Protein AF-A0A101GY56-F1 (afdb_monomer)

Structure (mmCIF, N/CA/C/O backbone):
data_AF-A0A101GY56-F1
#
_entry.id   AF-A0A101GY56-F1
#
loop_
_atom_site.group_PDB
_atom_site.id
_atom_site.type_symbol
_atom_site.label_atom_id
_atom_site.label_alt_id
_atom_site.label_comp_id
_atom_site.label_asym_id
_atom_site.label_entity_id
_atom_site.label_seq_id
_atom_site.pdbx_PDB_ins_code
_atom_site.Cartn_x
_atom_site.Cartn_y
_atom_site.Cartn_z
_atom_site.occupancy
_atom_site.B_iso_or_equiv
_atom_site.auth_seq_id
_atom_site.auth_comp_id
_atom_site.auth_asym_id
_atom_site.auth_atom_id
_atom_site.pdbx_PDB_model_num
ATOM 1 N N . LEU A 1 1 ? -3.191 14.992 -7.824 1.00 74.38 1 LEU A N 1
ATOM 2 C CA . LEU A 1 1 ? -2.050 15.162 -6.883 1.00 74.38 1 LEU A CA 1
ATOM 3 C C . LEU A 1 1 ? -0.714 15.118 -7.613 1.00 74.38 1 LEU A C 1
ATOM 5 O O . LEU A 1 1 ? 0.064 16.047 -7.455 1.00 74.38 1 LEU A O 1
ATOM 9 N N . VAL A 1 2 ? -0.447 14.088 -8.419 1.00 77.44 2 VAL A N 1
ATOM 10 C CA . VAL A 1 2 ? 0.808 14.000 -9.186 1.00 77.44 2 VAL A CA 1
ATOM 11 C C . VAL A 1 2 ? 0.913 15.112 -10.233 1.00 77.44 2 VAL A C 1
ATOM 13 O O . VAL A 1 2 ? 1.809 15.945 -10.133 1.00 77.44 2 VAL A O 1
ATOM 16 N N . GLU A 1 3 ? -0.065 15.198 -11.137 1.00 79.69 3 GLU A N 1
ATOM 17 C CA . GLU A 1 3 ? -0.087 16.182 -12.231 1.00 79.69 3 GLU A CA 1
ATOM 18 C C . GLU A 1 3 ? -0.058 17.639 -11.760 1.00 79.69 3 GLU A C 1
ATOM 20 O O . GLU A 1 3 ? 0.599 18.474 -12.364 1.00 79.69 3 GLU A O 1
ATOM 25 N N . ASN A 1 4 ? -0.746 17.946 -10.661 1.00 83.38 4 ASN A N 1
ATOM 26 C CA . ASN A 1 4 ? -0.953 19.329 -10.223 1.00 83.38 4 ASN A CA 1
ATOM 27 C C . ASN A 1 4 ? -0.007 19.774 -9.098 1.00 83.38 4 ASN A C 1
ATOM 29 O O . ASN A 1 4 ? -0.028 20.942 -8.727 1.00 83.38 4 ASN A O 1
ATOM 33 N N . PHE A 1 5 ? 0.782 18.866 -8.509 1.00 85.88 5 PHE A N 1
ATOM 34 C CA . PHE A 1 5 ? 1.635 19.194 -7.360 1.00 85.88 5 PHE A CA 1
ATOM 35 C C . PHE A 1 5 ? 2.962 18.431 -7.367 1.00 85.88 5 PHE A C 1
ATOM 37 O O . PHE A 1 5 ? 4.015 19.048 -7.507 1.00 85.88 5 PHE A O 1
ATOM 44 N N . PHE A 1 6 ? 2.946 17.096 -7.256 1.00 82.69 6 PHE A N 1
ATOM 45 C CA . PHE A 1 6 ? 4.192 16.344 -7.054 1.00 82.69 6 PHE A CA 1
ATOM 46 C C . PHE A 1 6 ? 5.153 16.400 -8.253 1.00 82.69 6 PHE A C 1
ATOM 48 O O . PHE A 1 6 ? 6.358 16.351 -8.028 1.00 82.69 6 PHE A O 1
ATOM 55 N N . LYS A 1 7 ? 4.670 16.582 -9.496 1.00 80.44 7 LYS A N 1
ATOM 56 C CA . LYS A 1 7 ? 5.533 16.751 -10.690 1.00 80.44 7 LYS A CA 1
ATOM 57 C C . LYS A 1 7 ? 6.389 18.029 -10.689 1.00 80.44 7 LYS A C 1
ATOM 59 O O . LYS A 1 7 ? 7.230 18.227 -11.566 1.00 80.44 7 LYS A O 1
ATOM 64 N N . TYR A 1 8 ? 6.124 18.949 -9.762 1.00 82.75 8 TYR A N 1
ATOM 65 C CA . TYR A 1 8 ? 6.878 20.194 -9.590 1.00 82.75 8 TYR A CA 1
ATOM 66 C C . TYR A 1 8 ? 7.907 20.106 -8.454 1.00 82.75 8 TYR A C 1
ATOM 68 O O . TYR A 1 8 ? 8.657 21.056 -8.247 1.00 82.75 8 TYR A O 1
ATOM 76 N N . ILE A 1 9 ? 7.958 18.991 -7.715 1.00 80.69 9 ILE A N 1
ATOM 77 C CA . ILE A 1 9 ? 8.965 18.775 -6.673 1.00 80.69 9 ILE A CA 1
ATOM 78 C C . ILE A 1 9 ? 10.240 18.236 -7.338 1.00 80.69 9 ILE A C 1
ATOM 80 O O . ILE A 1 9 ? 10.169 17.200 -8.000 1.00 80.69 9 ILE A O 1
ATOM 84 N N . PRO A 1 10 ? 11.405 18.883 -7.155 1.00 69.12 10 PRO A N 1
ATOM 85 C CA . PRO A 1 10 ? 12.638 18.532 -7.857 1.00 69.12 10 PRO A CA 1
ATOM 86 C C . PRO A 1 10 ? 13.362 17.346 -7.191 1.00 69.12 10 PRO A C 1
ATOM 88 O O . PRO A 1 10 ? 14.523 17.449 -6.808 1.00 69.12 10 PRO A O 1
ATOM 91 N N . LEU A 1 11 ? 12.667 16.220 -6.999 1.00 70.94 11 LEU A N 1
ATOM 92 C CA . LEU A 1 11 ? 13.260 14.969 -6.521 1.00 70.94 11 LEU A CA 1
ATOM 93 C C . LEU A 1 11 ? 13.402 13.991 -7.688 1.00 70.94 11 LEU A C 1
ATOM 95 O O . LEU A 1 11 ? 12.415 13.505 -8.241 1.00 70.94 11 LEU A O 1
ATOM 99 N N . LYS A 1 12 ? 14.656 13.718 -8.041 1.00 67.94 12 LYS A N 1
ATOM 100 C CA . LYS A 1 12 ? 15.068 12.870 -9.157 1.00 67.94 12 LYS A CA 1
ATOM 101 C C . LYS A 1 12 ? 15.265 11.435 -8.657 1.00 67.94 12 LYS A C 1
ATOM 103 O O . LYS A 1 12 ? 16.263 11.144 -8.005 1.00 67.94 12 LYS A O 1
ATOM 108 N N . TRP A 1 13 ? 14.297 10.550 -8.914 1.00 67.62 13 TRP A N 1
ATOM 109 C CA . TRP A 1 13 ? 14.350 9.146 -8.465 1.00 67.62 13 TRP A CA 1
ATOM 110 C C . TRP A 1 13 ? 14.941 8.201 -9.519 1.00 67.62 13 TRP A C 1
ATOM 112 O O . TRP A 1 13 ? 15.489 7.165 -9.157 1.00 67.62 13 TRP A O 1
ATOM 122 N N . TYR A 1 14 ? 14.818 8.551 -10.803 1.00 58.62 14 TYR A N 1
ATOM 123 C CA . TYR A 1 14 ? 15.089 7.667 -11.949 1.00 58.62 14 TYR A CA 1
ATOM 124 C C . TYR A 1 14 ? 16.212 8.161 -12.882 1.00 58.62 14 TYR A C 1
ATOM 126 O O . TYR A 1 14 ? 16.470 7.560 -13.920 1.00 58.62 14 TYR A O 1
ATOM 134 N N . ASP A 1 15 ? 16.872 9.266 -12.531 1.00 56.31 15 ASP A N 1
ATOM 135 C CA . ASP A 1 15 ? 17.465 10.143 -13.550 1.00 56.31 15 ASP A CA 1
ATOM 136 C C . ASP A 1 15 ? 18.880 9.753 -13.989 1.00 56.31 15 ASP A C 1
ATOM 138 O O . ASP A 1 15 ? 19.218 9.929 -15.147 1.00 56.31 15 ASP A O 1
ATOM 142 N N . VAL A 1 16 ? 19.700 9.147 -13.122 1.00 55.94 16 VAL A N 1
ATOM 143 C CA . VAL A 1 16 ? 21.126 8.921 -13.448 1.00 55.94 16 VAL A CA 1
ATOM 144 C C . VAL A 1 16 ? 21.321 7.923 -14.598 1.00 55.94 16 VAL A C 1
ATOM 146 O O . VAL A 1 16 ? 22.232 8.077 -15.403 1.00 55.94 16 VAL A O 1
ATOM 149 N N . TYR A 1 17 ? 20.481 6.891 -14.699 1.00 57.03 17 TYR A N 1
ATOM 150 C CA . TYR A 1 17 ? 20.599 5.899 -15.774 1.00 57.03 17 TYR A CA 1
ATOM 151 C C . TYR A 1 17 ? 19.921 6.360 -17.065 1.00 57.03 17 TYR A C 1
ATOM 153 O O . TYR A 1 17 ? 20.458 6.126 -18.145 1.00 57.03 17 TYR A O 1
ATOM 161 N N . ASN A 1 18 ? 18.782 7.048 -16.957 1.00 66.19 18 ASN A N 1
ATOM 162 C CA . ASN A 1 18 ? 18.049 7.540 -18.119 1.00 66.19 18 ASN A CA 1
ATOM 163 C C . ASN A 1 18 ? 18.758 8.704 -18.799 1.00 66.19 18 ASN A C 1
ATOM 165 O O . ASN A 1 18 ? 18.759 8.747 -20.022 1.00 66.19 18 ASN A O 1
ATOM 169 N N . SER A 1 19 ? 19.399 9.605 -18.055 1.00 67.00 19 SER A N 1
ATOM 170 C CA . SER A 1 19 ? 20.121 10.721 -18.663 1.00 67.00 19 SER A CA 1
ATOM 171 C C . SER A 1 19 ? 21.410 10.292 -19.334 1.00 67.00 19 SER A C 1
ATOM 173 O O . SER A 1 19 ? 21.695 10.744 -20.440 1.00 67.00 19 SER A O 1
ATOM 175 N N . ASN A 1 20 ? 22.128 9.339 -18.736 1.00 73.62 20 ASN A N 1
ATOM 176 C CA . ASN A 1 20 ? 23.263 8.697 -19.384 1.00 73.62 20 ASN A CA 1
ATOM 177 C C . ASN A 1 20 ? 22.819 7.980 -20.664 1.00 73.62 20 ASN A C 1
ATOM 179 O O . ASN A 1 20 ? 23.380 8.236 -21.722 1.00 73.62 20 ASN A O 1
ATOM 183 N N . LEU A 1 21 ? 21.777 7.146 -20.602 1.00 76.19 21 LEU A N 1
ATOM 184 C CA . LEU A 1 21 ? 21.258 6.448 -21.780 1.00 76.19 21 LEU A CA 1
ATOM 185 C C . LEU A 1 21 ? 20.736 7.423 -22.846 1.00 76.19 21 LEU A C 1
ATOM 187 O O . LEU A 1 21 ? 21.030 7.256 -24.023 1.00 76.19 21 LEU A O 1
ATOM 191 N N . SER A 1 22 ? 20.006 8.465 -22.447 1.00 76.12 22 SER A N 1
ATOM 192 C CA . SER A 1 22 ? 19.546 9.525 -23.347 1.00 76.12 22 SER A CA 1
ATOM 193 C C . SER A 1 22 ? 20.723 10.223 -24.010 1.00 76.12 22 SER A C 1
ATOM 195 O O . SER A 1 22 ? 20.681 10.448 -25.214 1.00 76.12 22 SER A O 1
ATOM 197 N N . GLY A 1 23 ? 21.770 10.555 -23.252 1.00 80.75 23 GLY A N 1
ATOM 198 C CA . GLY A 1 23 ? 23.002 11.128 -23.781 1.00 80.75 23 GLY A CA 1
ATOM 199 C C . GLY A 1 23 ? 23.609 10.230 -24.854 1.00 80.75 23 GLY A C 1
ATOM 200 O O . GLY A 1 23 ? 23.786 10.682 -25.978 1.00 80.75 23 GLY A O 1
ATOM 201 N N . LEU A 1 24 ? 23.810 8.945 -24.545 1.00 84.88 24 LEU A N 1
ATOM 202 C CA . LEU A 1 24 ? 24.373 7.958 -25.477 1.00 84.88 24 LEU A CA 1
ATOM 203 C C . LEU A 1 24 ? 23.550 7.781 -26.758 1.00 84.88 24 LEU A C 1
ATOM 205 O O . LEU A 1 24 ? 24.113 7.518 -27.815 1.00 84.88 24 LEU A O 1
ATOM 209 N N . LEU A 1 25 ? 22.227 7.909 -26.661 1.00 84.88 25 LEU A N 1
ATOM 210 C CA . LEU A 1 25 ? 21.315 7.761 -27.794 1.00 84.88 25 LEU A CA 1
ATOM 211 C C . LEU A 1 25 ? 21.163 9.047 -28.618 1.00 84.88 25 LEU A C 1
ATOM 213 O O . LEU A 1 25 ? 20.681 8.985 -29.740 1.00 84.88 25 LEU A O 1
ATOM 217 N N . THR A 1 26 ? 21.484 10.224 -28.074 1.00 80.44 26 THR A N 1
ATOM 218 C CA . THR A 1 26 ? 21.089 11.500 -28.706 1.00 80.44 26 THR A CA 1
ATOM 219 C C . THR A 1 26 ? 22.208 12.513 -28.891 1.00 80.44 26 THR A C 1
ATOM 221 O O . THR A 1 26 ? 21.974 13.525 -29.551 1.00 80.44 26 THR A O 1
ATOM 224 N N . SER A 1 27 ? 23.392 12.281 -28.322 1.00 83.75 27 SER A N 1
ATOM 225 C CA . SER A 1 27 ? 24.501 13.230 -28.361 1.00 83.75 27 SER A CA 1
ATOM 226 C C . SER A 1 27 ? 25.846 12.527 -28.518 1.00 83.75 27 SER A C 1
ATOM 228 O O . SER A 1 27 ? 26.246 11.742 -27.660 1.00 83.75 27 SER A O 1
ATOM 230 N N . GLU A 1 28 ? 26.585 12.892 -29.566 1.00 84.19 28 GLU A N 1
ATOM 231 C CA . GLU A 1 28 ? 28.001 12.527 -29.731 1.00 84.19 28 GLU A CA 1
ATOM 232 C C . GLU A 1 28 ? 28.847 13.018 -28.542 1.00 84.19 28 GLU A C 1
ATOM 234 O O . GLU A 1 28 ? 29.764 12.340 -28.098 1.00 84.19 28 GLU A O 1
ATOM 239 N N . GLU A 1 29 ? 28.500 14.154 -27.923 1.00 84.88 29 GLU A N 1
ATOM 240 C CA . GLU A 1 29 ? 29.252 14.696 -26.779 1.00 84.88 29 GLU A CA 1
ATOM 241 C C . GLU A 1 29 ? 29.194 13.793 -25.532 1.00 84.88 29 GLU A C 1
ATOM 243 O O . GLU A 1 29 ? 30.044 13.899 -24.645 1.00 84.88 29 GLU A O 1
ATOM 248 N N . ALA A 1 30 ? 28.204 12.896 -25.447 1.00 83.75 30 ALA A N 1
ATOM 249 C CA . ALA A 1 30 ? 28.106 11.915 -24.368 1.00 83.75 30 ALA A CA 1
ATOM 250 C C . ALA A 1 30 ? 29.114 10.756 -24.525 1.00 83.75 30 ALA A C 1
ATOM 252 O O . ALA A 1 30 ? 29.446 10.090 -23.535 1.00 83.75 30 ALA A O 1
ATOM 253 N N . TRP A 1 31 ? 29.640 10.541 -25.735 1.00 87.50 31 TRP A N 1
ATOM 254 C CA . TRP A 1 31 ? 30.611 9.501 -26.081 1.00 87.50 31 TRP A CA 1
ATOM 255 C C . TRP A 1 31 ? 32.044 9.931 -25.763 1.00 87.50 31 TRP A C 1
ATOM 257 O O . TRP A 1 31 ? 32.906 10.120 -26.614 1.00 87.50 31 TRP A O 1
ATOM 267 N N . THR A 1 32 ? 32.314 10.096 -24.471 1.00 88.38 32 THR A N 1
ATOM 268 C CA . THR A 1 32 ? 33.670 10.381 -23.983 1.00 88.38 32 THR A CA 1
ATOM 269 C C . THR A 1 32 ? 34.564 9.136 -24.019 1.00 88.38 32 THR A C 1
ATOM 271 O O . THR A 1 32 ? 34.078 8.011 -23.906 1.00 88.38 32 THR A O 1
ATOM 274 N N . ASP A 1 33 ? 35.890 9.319 -24.041 1.00 87.06 33 ASP A N 1
ATOM 275 C CA . ASP A 1 33 ? 36.868 8.216 -23.957 1.00 87.06 33 ASP A CA 1
ATOM 276 C C . ASP A 1 33 ? 36.628 7.271 -22.764 1.00 87.06 33 ASP A C 1
ATOM 278 O O . ASP A 1 33 ? 36.920 6.075 -22.822 1.00 87.06 33 ASP A O 1
ATOM 282 N N . GLU A 1 34 ? 36.147 7.802 -21.637 1.00 85.50 34 GLU A N 1
ATOM 283 C CA . GLU A 1 34 ? 35.826 7.008 -20.449 1.00 85.50 34 GLU A CA 1
ATOM 284 C C . GLU A 1 34 ? 34.565 6.167 -20.657 1.00 85.50 34 GLU A C 1
ATOM 286 O O . GLU A 1 34 ? 34.528 4.994 -20.277 1.00 85.50 34 GLU A O 1
ATOM 291 N N . MET A 1 35 ? 33.552 6.749 -21.295 1.00 85.06 35 MET A N 1
ATOM 292 C CA . MET A 1 35 ? 32.320 6.056 -21.637 1.00 85.06 35 MET A CA 1
ATOM 293 C C . MET A 1 35 ? 32.572 4.946 -22.658 1.00 85.06 35 MET A C 1
ATOM 295 O O . MET A 1 35 ? 32.150 3.814 -22.428 1.00 85.06 35 MET A O 1
ATOM 299 N N . GLN A 1 36 ? 33.357 5.229 -23.700 1.00 85.12 36 GLN A N 1
ATOM 300 C CA . GLN A 1 36 ? 33.778 4.238 -24.688 1.00 85.12 36 GLN A CA 1
ATOM 301 C C . GLN A 1 36 ? 34.485 3.054 -24.014 1.00 85.12 36 GLN A C 1
ATOM 303 O O . GLN A 1 36 ? 34.101 1.903 -24.205 1.00 85.12 36 GLN A O 1
ATOM 308 N N . LYS A 1 37 ? 35.433 3.325 -23.104 1.00 85.81 37 LYS A N 1
ATOM 309 C CA . LYS A 1 37 ? 36.106 2.281 -22.309 1.00 85.81 3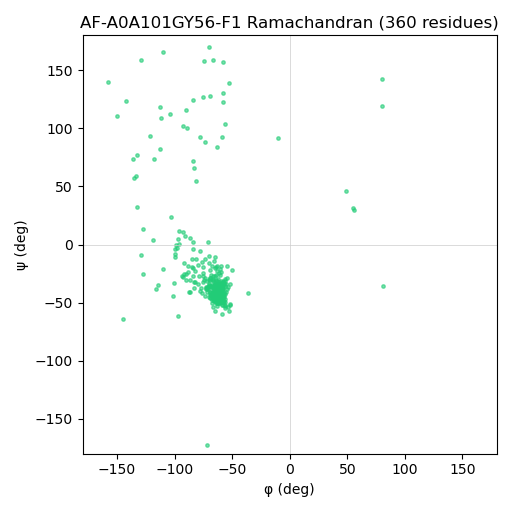7 LYS A CA 1
ATOM 310 C C . LYS A 1 37 ? 35.158 1.477 -21.424 1.00 85.81 37 LYS A C 1
ATOM 312 O O . LYS A 1 37 ? 35.453 0.322 -21.128 1.00 85.81 37 LYS A O 1
ATOM 317 N N . ASN A 1 38 ? 34.086 2.078 -20.915 1.00 84.06 38 ASN A N 1
ATOM 318 C CA . ASN A 1 38 ? 33.103 1.360 -20.108 1.00 84.06 38 ASN A CA 1
ATOM 319 C C . ASN A 1 38 ? 32.238 0.457 -20.983 1.00 84.06 38 ASN A C 1
ATOM 321 O O . ASN A 1 38 ? 32.057 -0.707 -20.638 1.00 84.06 38 ASN A O 1
ATOM 325 N N . VAL A 1 39 ? 31.778 0.953 -22.129 1.00 82.62 39 VAL A N 1
ATOM 326 C CA . VAL A 1 39 ? 31.041 0.160 -23.116 1.00 82.62 39 VAL A CA 1
ATOM 327 C C . VAL A 1 39 ? 31.890 -1.013 -23.610 1.00 82.62 39 VAL A C 1
ATOM 329 O O . VAL A 1 39 ? 31.424 -2.145 -23.550 1.00 82.62 39 VAL A O 1
ATOM 332 N N . ASP A 1 40 ? 33.162 -0.790 -23.951 1.00 84.25 40 ASP A N 1
ATOM 333 C CA . ASP A 1 40 ? 34.093 -1.846 -24.384 1.00 84.25 40 ASP A CA 1
ATOM 334 C C . ASP A 1 40 ? 34.387 -2.899 -23.294 1.00 84.25 40 ASP A C 1
ATOM 336 O O . ASP A 1 40 ? 34.832 -4.001 -23.602 1.00 84.25 40 ASP A O 1
ATOM 340 N N . LYS A 1 41 ? 34.138 -2.606 -22.008 1.00 84.69 41 LYS A N 1
ATOM 341 C CA . LYS A 1 41 ? 34.212 -3.618 -20.933 1.00 84.69 41 LYS A CA 1
ATOM 342 C C . LYS A 1 41 ? 32.964 -4.492 -20.859 1.00 84.69 41 LYS A C 1
ATOM 344 O O . LYS A 1 41 ? 33.071 -5.642 -20.449 1.00 84.69 41 LYS A O 1
ATOM 349 N N . PHE A 1 42 ? 31.793 -3.933 -21.167 1.00 80.38 42 PHE A N 1
ATOM 350 C CA . PHE A 1 42 ? 30.526 -4.670 -21.185 1.00 80.38 42 PHE A CA 1
ATOM 351 C C . PHE A 1 42 ? 30.305 -5.409 -22.506 1.00 80.38 42 PHE A C 1
ATOM 353 O O . PHE A 1 42 ? 29.610 -6.419 -22.516 1.00 80.38 42 PHE A O 1
ATOM 360 N N . PHE A 1 43 ? 30.898 -4.906 -23.587 1.00 80.75 43 PHE A N 1
ATOM 361 C CA . PHE A 1 43 ? 30.867 -5.477 -24.927 1.00 80.75 43 PHE A CA 1
ATOM 362 C C . PHE A 1 43 ? 32.295 -5.508 -25.512 1.00 80.75 43 PHE A C 1
ATOM 364 O O . PHE A 1 43 ? 32.670 -4.638 -26.307 1.00 80.75 43 PHE A O 1
ATOM 371 N N . PRO A 1 44 ? 33.131 -6.469 -25.073 1.00 87.06 44 PRO A N 1
ATOM 372 C CA . PRO A 1 44 ? 34.505 -6.624 -25.542 1.00 87.06 44 PRO A CA 1
ATOM 373 C C . PRO A 1 44 ? 34.609 -6.827 -27.054 1.00 87.06 44 PRO A C 1
ATOM 375 O O . PRO A 1 44 ? 33.681 -7.292 -27.712 1.00 87.06 44 PRO A O 1
ATOM 378 N N . GLN A 1 45 ? 35.778 -6.511 -27.615 1.00 85.81 45 GLN A N 1
ATOM 379 C CA . GLN A 1 45 ? 36.038 -6.722 -29.039 1.00 85.81 45 GLN A CA 1
ATOM 380 C C . GLN A 1 45 ? 35.903 -8.192 -29.453 1.00 85.81 45 GLN A C 1
ATOM 382 O O . GLN A 1 45 ? 35.278 -8.459 -30.474 1.00 85.81 45 GLN A O 1
ATOM 387 N N . ASP A 1 46 ? 36.410 -9.115 -28.641 1.00 87.12 46 ASP A N 1
ATOM 388 C CA . ASP A 1 46 ? 36.350 -10.548 -28.934 1.00 87.12 46 ASP A CA 1
ATOM 389 C C . ASP A 1 46 ? 34.891 -11.038 -29.030 1.00 87.12 46 ASP A C 1
ATOM 391 O O . ASP A 1 46 ? 34.524 -11.692 -30.004 1.00 87.12 46 ASP A O 1
ATOM 395 N N . ASP A 1 47 ? 34.031 -10.627 -28.089 1.00 87.00 47 ASP A N 1
ATOM 396 C CA . ASP A 1 47 ? 32.599 -10.960 -28.089 1.00 87.00 47 ASP A CA 1
ATOM 397 C C . ASP A 1 47 ? 31.879 -10.358 -29.312 1.00 87.00 47 ASP A C 1
ATOM 399 O O . ASP A 1 47 ? 31.016 -10.996 -29.919 1.00 87.00 47 ASP A O 1
ATOM 403 N N . ARG A 1 48 ? 32.250 -9.134 -29.722 1.00 86.56 48 ARG A N 1
ATOM 404 C CA . ARG A 1 48 ? 31.718 -8.499 -30.943 1.00 86.56 48 ARG A CA 1
ATOM 405 C C . ARG A 1 48 ? 32.086 -9.287 -32.196 1.00 86.56 48 ARG A C 1
ATOM 407 O O . ARG A 1 48 ? 31.235 -9.488 -33.060 1.00 86.56 48 ARG A O 1
ATOM 414 N N . GLU A 1 49 ? 33.338 -9.720 -32.305 1.00 89.81 49 GLU A N 1
ATOM 415 C CA . GLU A 1 49 ? 33.822 -10.518 -33.434 1.00 89.81 49 GLU A CA 1
ATOM 416 C C . GLU A 1 49 ? 33.152 -11.901 -33.470 1.00 89.81 49 GLU A C 1
ATOM 418 O O . GLU A 1 49 ? 32.747 -12.353 -34.543 1.00 89.81 49 GLU A O 1
ATOM 423 N N . GLU A 1 50 ? 32.942 -12.529 -32.308 1.00 91.50 50 GLU A N 1
ATOM 424 C CA . GLU A 1 50 ? 32.179 -13.777 -32.188 1.00 91.50 50 GLU A CA 1
ATOM 425 C C . GLU A 1 50 ? 30.731 -13.599 -32.669 1.00 91.50 50 GLU A C 1
ATOM 427 O O . GLU A 1 50 ? 30.247 -14.383 -33.490 1.00 91.50 50 GLU A O 1
ATOM 432 N N . MET A 1 51 ? 30.052 -12.531 -32.238 1.00 87.25 51 MET A N 1
ATOM 433 C CA . MET A 1 51 ? 28.690 -12.220 -32.681 1.00 87.25 51 MET A CA 1
ATOM 434 C C . MET A 1 51 ? 28.603 -11.969 -34.190 1.00 87.25 51 MET A C 1
ATOM 436 O O . MET A 1 51 ? 27.661 -12.436 -34.832 1.00 87.25 51 MET A O 1
ATOM 440 N N . ILE A 1 52 ? 29.574 -11.260 -34.774 1.00 91.50 52 ILE A N 1
ATOM 441 C CA . ILE A 1 52 ? 29.644 -11.057 -36.229 1.00 91.50 52 ILE A CA 1
ATOM 442 C C . ILE A 1 52 ? 29.790 -12.406 -36.941 1.00 91.50 52 ILE A C 1
ATOM 444 O O . ILE A 1 52 ? 29.064 -12.667 -37.902 1.00 91.50 52 ILE A O 1
ATOM 448 N N . GLY A 1 53 ? 30.673 -13.280 -36.454 1.00 92.50 53 GLY A N 1
ATOM 449 C CA . GLY A 1 53 ? 30.854 -14.619 -37.014 1.00 92.50 53 GLY A CA 1
ATOM 450 C C . GLY A 1 53 ? 29.575 -15.457 -36.962 1.00 92.50 53 GLY A C 1
ATOM 451 O O . GLY A 1 53 ? 29.223 -16.116 -37.941 1.00 92.50 53 GLY A O 1
ATOM 452 N N . GLU A 1 54 ? 28.833 -15.383 -35.858 1.00 92.06 54 GLU A N 1
ATOM 453 C CA . GLU A 1 54 ? 27.582 -16.122 -35.688 1.00 92.06 54 GLU A CA 1
ATOM 454 C C . GLU A 1 54 ? 26.464 -15.596 -36.599 1.00 92.06 54 GLU A C 1
ATOM 456 O O . GLU A 1 54 ? 25.759 -16.377 -37.239 1.00 92.06 54 GLU A O 1
ATOM 461 N N . VAL A 1 55 ? 26.326 -14.274 -36.735 1.00 89.50 55 VAL A N 1
ATOM 462 C CA . VAL A 1 55 ? 25.358 -13.683 -37.670 1.00 89.50 55 VAL A CA 1
ATOM 463 C C . VAL A 1 55 ? 25.720 -14.031 -39.117 1.00 89.50 55 VAL A C 1
ATOM 465 O O . VAL A 1 55 ? 24.831 -14.394 -39.889 1.00 89.50 55 VAL A O 1
ATOM 468 N N . GLN A 1 56 ? 27.008 -14.004 -39.483 1.00 92.12 56 GLN A N 1
ATOM 469 C CA . GLN A 1 56 ? 27.473 -14.461 -40.800 1.00 92.12 56 GLN A CA 1
ATOM 470 C C . GLN A 1 56 ? 27.124 -15.929 -41.043 1.00 92.12 56 GLN A C 1
ATOM 472 O O . GLN A 1 56 ? 26.591 -16.259 -42.101 1.00 92.12 56 GLN A O 1
ATOM 477 N N . ARG A 1 57 ? 27.348 -16.801 -40.054 1.00 94.38 57 ARG A N 1
ATOM 478 C CA . ARG A 1 57 ? 26.980 -18.219 -40.134 1.00 94.38 57 ARG A CA 1
ATOM 479 C C . ARG A 1 57 ? 25.480 -18.397 -40.369 1.00 94.38 57 ARG A C 1
ATOM 481 O O . ARG A 1 57 ? 25.091 -19.158 -41.249 1.00 94.38 57 ARG A O 1
ATOM 488 N N . VAL A 1 58 ? 24.637 -17.670 -39.634 1.00 93.38 58 VAL A N 1
ATOM 489 C CA . VAL A 1 58 ? 23.173 -17.731 -39.791 1.00 93.38 58 VAL A CA 1
ATOM 490 C C . VAL A 1 58 ? 22.728 -17.222 -41.162 1.00 93.38 58 VAL A C 1
ATOM 492 O O . VAL A 1 58 ? 21.854 -17.836 -41.777 1.00 93.38 58 VAL A O 1
ATOM 495 N N . ILE A 1 59 ? 23.312 -16.129 -41.664 1.00 90.31 59 ILE A N 1
ATOM 496 C CA . ILE A 1 59 ? 23.040 -15.624 -43.020 1.00 90.31 59 ILE A CA 1
ATOM 497 C C . ILE A 1 59 ? 23.387 -16.701 -44.051 1.00 90.31 59 ILE A C 1
ATOM 499 O O . ILE A 1 59 ? 22.564 -17.004 -44.916 1.00 90.31 59 ILE A O 1
ATOM 503 N N . ASP A 1 60 ? 24.566 -17.306 -43.930 1.00 91.56 60 ASP A N 1
ATOM 504 C CA . ASP A 1 60 ? 25.060 -18.327 -44.850 1.00 91.56 60 ASP A CA 1
ATOM 505 C C . ASP A 1 60 ? 24.158 -19.567 -44.859 1.00 91.56 60 ASP A C 1
ATOM 507 O O . ASP A 1 60 ? 23.685 -19.966 -45.924 1.00 91.56 60 ASP A O 1
ATOM 511 N N . GLU A 1 61 ? 23.830 -20.106 -43.683 1.00 94.62 61 GLU A N 1
ATOM 512 C CA . GLU A 1 61 ? 22.926 -21.255 -43.527 1.00 94.62 61 GLU A CA 1
ATOM 513 C C . GLU A 1 61 ? 21.517 -20.955 -44.055 1.00 94.62 61 GLU A C 1
ATOM 515 O O . GLU A 1 61 ? 20.871 -21.806 -44.671 1.00 94.62 61 GLU A O 1
ATOM 520 N N . THR A 1 62 ? 21.028 -19.730 -43.852 1.00 91.25 62 THR A N 1
ATOM 521 C CA . THR A 1 62 ? 19.708 -19.305 -44.331 1.00 91.25 62 THR A CA 1
ATOM 522 C C . THR A 1 62 ? 19.679 -19.215 -45.856 1.00 91.25 62 THR A C 1
ATOM 524 O O . THR A 1 62 ? 18.750 -19.720 -46.490 1.00 91.25 62 THR A O 1
ATOM 527 N N . LEU A 1 63 ? 20.697 -18.602 -46.465 1.00 91.69 63 LEU A N 1
ATOM 528 C CA . LEU A 1 63 ? 20.812 -18.499 -47.920 1.00 91.69 63 LEU A CA 1
ATOM 529 C C . LEU A 1 63 ? 20.986 -19.875 -48.574 1.00 91.69 63 LEU A C 1
ATOM 531 O O . LEU A 1 63 ? 20.369 -20.131 -49.610 1.00 91.69 63 LEU A O 1
ATOM 535 N N . GLU A 1 64 ? 21.771 -20.764 -47.963 1.00 92.44 64 GLU A N 1
ATOM 536 C CA . GLU A 1 64 ? 21.938 -22.148 -48.414 1.00 92.44 64 GLU A CA 1
ATOM 537 C C . GLU A 1 64 ? 20.621 -22.933 -48.317 1.00 92.44 64 GLU A C 1
ATOM 539 O O . GLU A 1 64 ? 20.229 -23.600 -49.270 1.00 92.44 64 GLU A O 1
ATOM 544 N N . SER A 1 65 ? 19.873 -22.776 -47.222 1.00 92.31 65 SER A N 1
ATOM 545 C CA . SER A 1 65 ? 18.568 -23.420 -47.019 1.00 92.31 65 SER A CA 1
ATOM 546 C C . SER A 1 65 ? 17.510 -22.984 -48.042 1.00 92.31 65 SER A C 1
ATOM 548 O O . SER A 1 65 ? 16.784 -23.818 -48.589 1.00 92.31 65 SER A O 1
ATOM 550 N N . PHE A 1 66 ? 17.422 -21.685 -48.347 1.00 89.94 66 PHE A N 1
ATOM 551 C CA . PHE A 1 66 ? 16.441 -21.169 -49.310 1.00 89.94 66 PHE A CA 1
ATOM 552 C C . PHE A 1 66 ? 16.840 -21.391 -50.776 1.00 89.94 66 PHE A C 1
ATOM 554 O O . PHE A 1 66 ? 15.960 -21.481 -51.636 1.00 89.94 66 PHE A O 1
ATOM 561 N N . PHE A 1 67 ? 18.139 -21.485 -51.079 1.00 90.94 67 PHE A N 1
ATOM 562 C CA . PHE A 1 67 ? 18.650 -21.576 -52.451 1.00 90.94 67 PHE A CA 1
ATOM 563 C C . PHE A 1 67 ? 19.735 -22.659 -52.625 1.00 90.94 67 PHE A C 1
ATOM 565 O O . PHE A 1 67 ? 20.815 -22.330 -53.117 1.00 90.94 67 PHE A O 1
ATOM 572 N N . PRO A 1 68 ? 19.472 -23.940 -52.301 1.00 81.81 68 PRO A N 1
ATOM 573 C CA . PRO A 1 68 ? 20.499 -24.974 -52.082 1.00 81.81 68 PRO A CA 1
ATOM 574 C C . PRO A 1 68 ? 21.437 -25.271 -53.264 1.00 81.81 68 PRO A C 1
ATOM 576 O O . PRO A 1 68 ? 22.536 -25.763 -53.049 1.00 81.81 68 PRO A O 1
ATOM 579 N N . ASP A 1 69 ? 21.078 -24.891 -54.493 1.00 89.06 69 ASP A N 1
ATOM 580 C CA . ASP A 1 69 ? 21.895 -25.137 -55.694 1.00 89.06 69 ASP A CA 1
ATOM 581 C C . ASP A 1 69 ? 22.159 -23.870 -56.533 1.00 89.06 69 ASP A C 1
ATOM 583 O O . ASP A 1 69 ? 22.589 -23.949 -57.687 1.00 89.06 69 ASP A O 1
ATOM 587 N N . ASN A 1 70 ? 21.883 -22.676 -55.994 1.00 88.50 70 ASN A N 1
ATOM 588 C CA . ASN A 1 70 ? 22.014 -21.418 -56.737 1.00 88.50 70 ASN A CA 1
ATOM 589 C C . ASN A 1 70 ? 23.056 -20.478 -56.119 1.00 88.50 70 ASN A C 1
ATOM 591 O O . ASN A 1 70 ? 22.730 -19.435 -55.549 1.00 88.50 70 ASN A O 1
ATOM 595 N N . ALA A 1 71 ? 24.332 -20.828 -56.303 1.00 86.75 71 ALA A N 1
ATOM 596 C CA . ALA A 1 71 ? 25.474 -20.055 -55.810 1.00 86.75 71 ALA A CA 1
ATOM 597 C C . ALA A 1 71 ? 25.489 -18.597 -56.306 1.00 86.75 71 ALA A C 1
ATOM 599 O O . ALA A 1 71 ? 25.979 -17.711 -55.611 1.00 86.75 71 ALA A O 1
ATOM 600 N N . LEU A 1 72 ? 24.944 -18.315 -57.496 1.00 88.81 72 LEU A N 1
ATOM 601 C CA . LEU A 1 72 ? 24.885 -16.951 -58.025 1.00 88.81 72 LEU A CA 1
ATOM 602 C C . LEU A 1 72 ? 23.899 -16.088 -57.229 1.00 88.81 72 LEU A C 1
ATOM 604 O O . LEU A 1 72 ? 24.229 -14.958 -56.881 1.00 88.81 72 LEU A O 1
ATOM 608 N N . VAL A 1 73 ? 22.722 -16.629 -56.899 1.00 86.75 73 VAL A N 1
ATOM 609 C CA . VAL A 1 73 ? 21.727 -15.942 -56.060 1.00 86.75 73 VAL A CA 1
ATOM 610 C C . VAL A 1 73 ? 22.220 -15.809 -54.622 1.00 86.75 73 VAL A C 1
ATOM 612 O O . VAL A 1 73 ? 22.115 -14.722 -54.062 1.00 86.75 73 VAL A O 1
ATOM 615 N N . GLN A 1 74 ? 22.821 -16.857 -54.048 1.00 89.38 74 GLN A N 1
ATOM 616 C CA . GLN A 1 74 ? 23.403 -16.792 -52.703 1.00 89.38 74 GLN A CA 1
ATOM 617 C C . GLN A 1 74 ? 24.486 -15.706 -52.604 1.00 89.38 74 GLN A C 1
ATOM 619 O O . GLN A 1 74 ? 24.431 -14.872 -51.707 1.00 89.38 74 GLN A O 1
ATOM 624 N N . ASN A 1 75 ? 25.433 -15.661 -53.549 1.00 88.38 75 ASN A N 1
ATOM 625 C CA . ASN A 1 75 ? 26.507 -14.662 -53.549 1.00 88.38 75 ASN A CA 1
ATOM 626 C C . ASN A 1 75 ? 25.989 -13.238 -53.787 1.00 88.38 75 ASN A C 1
ATOM 628 O O . ASN A 1 75 ? 26.492 -12.294 -53.181 1.00 88.38 75 ASN A O 1
ATOM 632 N N . LEU A 1 76 ? 24.980 -13.071 -54.648 1.00 89.25 76 LEU A N 1
ATOM 633 C CA . LEU A 1 76 ? 24.368 -11.768 -54.896 1.00 89.25 76 LEU A CA 1
ATOM 634 C C . LEU A 1 76 ? 23.632 -11.260 -53.651 1.00 89.25 76 LEU A C 1
ATOM 636 O O . LEU A 1 76 ? 23.827 -10.113 -53.264 1.00 89.25 76 LEU A O 1
ATOM 640 N N . LEU A 1 77 ? 22.839 -12.112 -52.994 1.00 87.44 77 LEU A N 1
ATOM 641 C CA . LEU A 1 77 ? 22.137 -11.759 -51.759 1.00 87.44 77 LEU A CA 1
ATOM 642 C C . LEU A 1 77 ? 23.105 -11.513 -50.603 1.00 87.44 77 LEU A C 1
ATOM 644 O O . LEU A 1 77 ? 22.929 -10.537 -49.884 1.00 87.44 77 LEU A O 1
ATOM 648 N N . ARG A 1 78 ? 24.158 -12.325 -50.466 1.00 89.81 78 ARG A N 1
ATOM 649 C CA . ARG A 1 78 ? 25.226 -12.096 -49.486 1.00 89.81 78 ARG A CA 1
ATOM 650 C C . ARG A 1 78 ? 25.879 -10.733 -49.699 1.00 89.81 78 ARG A C 1
ATOM 652 O O . ARG A 1 78 ? 25.936 -9.942 -48.769 1.00 89.81 78 ARG A O 1
ATOM 659 N N . GLY A 1 79 ? 26.261 -10.410 -50.936 1.00 87.00 79 GLY A N 1
ATOM 660 C CA . GLY A 1 79 ? 26.824 -9.101 -51.273 1.00 87.00 79 GLY A CA 1
ATOM 661 C C . GLY A 1 79 ? 25.853 -7.938 -51.041 1.00 87.00 79 GLY A C 1
ATOM 662 O O . GLY A 1 79 ? 26.279 -6.860 -50.638 1.00 87.00 79 GLY A O 1
ATOM 663 N N . MET A 1 80 ? 24.548 -8.142 -51.251 1.00 87.06 80 MET A N 1
ATOM 664 C CA . MET A 1 80 ? 23.528 -7.148 -50.898 1.00 87.06 80 MET A CA 1
ATOM 665 C C . MET A 1 80 ? 23.406 -6.961 -49.383 1.00 87.06 80 MET A C 1
ATOM 667 O O . MET A 1 80 ? 23.292 -5.825 -48.936 1.00 87.06 80 MET A O 1
ATOM 671 N N . ILE A 1 81 ? 23.443 -8.048 -48.607 1.00 87.06 81 ILE A N 1
ATOM 672 C CA . ILE A 1 81 ? 23.384 -8.019 -47.141 1.00 87.06 81 ILE A CA 1
ATOM 673 C C . ILE A 1 81 ? 24.636 -7.342 -46.575 1.00 87.06 81 ILE A C 1
ATOM 675 O O . ILE A 1 81 ? 24.512 -6.419 -45.779 1.00 87.06 81 ILE A O 1
ATOM 679 N N . ASP A 1 82 ? 25.830 -7.713 -47.036 1.00 85.88 82 ASP A N 1
ATOM 680 C CA . ASP A 1 82 ? 27.085 -7.057 -46.644 1.00 85.88 82 ASP A CA 1
ATOM 681 C C . ASP A 1 82 ? 27.132 -5.588 -47.093 1.00 85.88 82 ASP A C 1
ATOM 683 O O . ASP A 1 82 ? 27.698 -4.736 -46.411 1.00 85.88 82 ASP A O 1
ATOM 687 N N . GLY A 1 83 ? 26.469 -5.257 -48.206 1.00 82.62 83 GLY A N 1
ATOM 688 C CA . GLY A 1 83 ? 26.276 -3.882 -48.666 1.00 82.62 83 GLY A CA 1
ATOM 689 C C . GLY A 1 83 ? 25.460 -3.003 -47.710 1.00 82.62 83 GLY A C 1
ATOM 690 O O . GLY A 1 83 ? 25.563 -1.782 -47.797 1.00 82.62 83 GLY A O 1
ATOM 691 N N . LEU A 1 84 ? 24.698 -3.594 -46.779 1.00 82.44 84 LEU A N 1
ATOM 692 C CA . LEU A 1 84 ? 24.023 -2.874 -45.688 1.00 82.44 84 LEU A CA 1
ATOM 693 C C . LEU A 1 84 ? 24.979 -2.494 -44.548 1.00 82.44 84 LEU A C 1
ATOM 695 O O . LEU A 1 84 ? 24.554 -1.820 -43.617 1.00 82.44 84 LEU A O 1
ATOM 699 N N . GLN A 1 85 ? 26.241 -2.936 -44.608 1.00 83.94 85 GLN A N 1
ATOM 700 C CA . GLN A 1 85 ? 27.273 -2.681 -43.602 1.00 83.94 85 GLN A CA 1
ATOM 701 C C . GLN A 1 85 ? 26.863 -3.100 -42.187 1.00 83.94 85 GLN A C 1
ATOM 703 O O . GLN A 1 85 ? 27.303 -2.508 -41.214 1.00 83.94 85 GLN A O 1
ATOM 708 N N . TRP A 1 86 ? 26.045 -4.143 -42.040 1.00 83.88 86 TRP A N 1
ATOM 709 C CA . TRP A 1 86 ? 25.465 -4.505 -40.745 1.00 83.88 86 TRP A CA 1
ATOM 710 C C . TRP A 1 86 ? 26.508 -4.839 -39.664 1.00 83.88 86 TRP A C 1
ATOM 712 O O . TRP A 1 86 ? 26.228 -4.708 -38.475 1.00 83.88 86 TRP A O 1
ATOM 722 N N . GLN A 1 87 ? 27.718 -5.241 -40.062 1.00 87.50 87 GLN A N 1
ATOM 723 C CA . GLN A 1 87 ? 28.834 -5.480 -39.149 1.00 87.50 87 GLN A CA 1
ATOM 724 C C . GLN A 1 87 ? 29.266 -4.198 -38.424 1.00 87.50 87 GLN A C 1
ATOM 726 O O . GLN A 1 87 ? 29.682 -4.272 -37.267 1.00 87.50 87 GLN A O 1
ATOM 731 N N . SER A 1 88 ? 29.126 -3.026 -39.064 1.00 83.69 88 SER A N 1
ATOM 732 C CA . SER A 1 88 ? 29.441 -1.738 -38.440 1.00 83.69 88 SER A CA 1
ATOM 733 C C . SER A 1 88 ? 28.560 -1.474 -37.224 1.00 83.69 88 SER A C 1
ATOM 735 O O . SER A 1 88 ? 29.045 -0.894 -36.255 1.00 83.69 88 SER A O 1
ATOM 737 N N . TYR A 1 89 ? 27.329 -2.005 -37.212 1.00 80.00 89 TYR A N 1
ATOM 738 C CA . TYR A 1 89 ? 26.426 -1.894 -36.068 1.00 80.00 89 TYR A CA 1
ATOM 739 C C . TYR A 1 89 ? 26.894 -2.670 -34.828 1.00 80.00 89 TYR A C 1
ATOM 741 O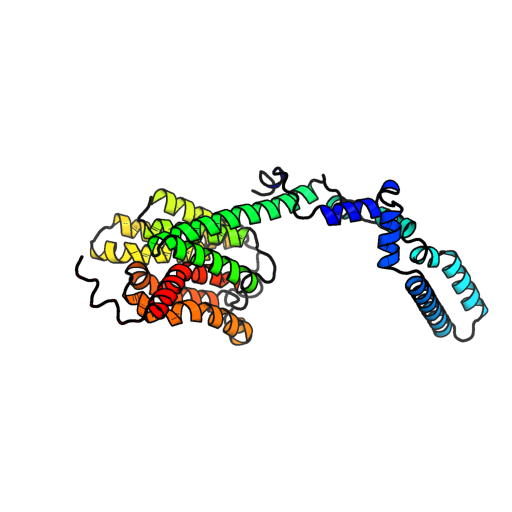 O . TYR A 1 89 ? 26.421 -2.449 -33.716 1.00 80.00 89 TYR A O 1
ATOM 749 N N . LEU A 1 90 ? 27.810 -3.622 -35.006 1.00 81.69 90 LEU A N 1
ATOM 750 C CA . LEU A 1 90 ? 28.398 -4.378 -33.904 1.00 81.69 90 LEU A CA 1
ATOM 751 C C . LEU A 1 90 ? 29.782 -3.845 -33.547 1.00 81.69 90 LEU A C 1
ATOM 753 O O . LEU A 1 90 ? 30.133 -3.844 -32.373 1.00 81.69 90 LEU A O 1
ATOM 757 N N . THR A 1 91 ? 30.552 -3.348 -34.519 1.00 83.25 91 THR A N 1
ATOM 758 C CA . THR A 1 91 ? 31.900 -2.816 -34.271 1.00 83.25 91 THR A CA 1
ATOM 759 C C . THR A 1 91 ? 31.913 -1.368 -33.786 1.00 83.25 91 THR A C 1
ATOM 761 O O . THR A 1 91 ? 32.795 -1.007 -33.012 1.00 83.25 91 THR A O 1
ATOM 764 N N . ASN A 1 92 ? 30.958 -0.538 -34.219 1.00 86.00 92 ASN A N 1
ATOM 765 C CA . ASN A 1 92 ? 30.853 0.871 -33.844 1.00 86.00 92 ASN A CA 1
ATOM 766 C C . ASN A 1 92 ? 29.600 1.108 -32.989 1.00 86.00 92 ASN A C 1
ATOM 768 O O . ASN A 1 92 ? 28.540 1.504 -33.476 1.00 86.00 92 ASN A O 1
ATOM 772 N N . ILE A 1 93 ? 29.721 0.825 -31.690 1.00 84.19 93 ILE A N 1
ATOM 773 C CA . ILE A 1 93 ? 28.594 0.901 -30.749 1.00 84.19 93 ILE A CA 1
ATOM 774 C C . ILE A 1 93 ? 28.061 2.338 -30.617 1.00 84.19 93 ILE A C 1
ATOM 776 O O . ILE A 1 93 ? 26.851 2.515 -30.478 1.00 84.19 93 ILE A O 1
ATOM 780 N N . GLU A 1 94 ? 28.933 3.346 -30.712 1.00 88.25 94 GLU A N 1
ATOM 781 C CA . GLU A 1 94 ? 28.552 4.764 -30.702 1.00 88.25 94 GLU A CA 1
ATOM 782 C C . GLU A 1 94 ? 27.586 5.083 -31.845 1.00 88.25 94 GLU A C 1
ATOM 784 O O . GLU A 1 94 ? 26.435 5.452 -31.611 1.00 88.25 94 GLU A O 1
ATOM 789 N N . GLU A 1 95 ? 28.027 4.857 -33.082 1.00 86.38 95 GLU A N 1
ATOM 790 C CA . GLU A 1 95 ? 27.230 5.125 -34.282 1.00 86.38 95 GLU A CA 1
ATOM 791 C C . GLU A 1 95 ? 25.916 4.336 -34.270 1.00 86.38 95 GLU A C 1
ATOM 793 O O . GLU A 1 95 ? 24.861 4.845 -34.651 1.00 86.38 95 GLU A O 1
ATOM 798 N N . THR A 1 96 ? 25.955 3.109 -33.754 1.00 85.25 96 THR A N 1
ATOM 799 C CA . THR A 1 96 ? 24.776 2.249 -33.618 1.00 85.25 96 THR A CA 1
ATOM 800 C C . THR A 1 96 ? 23.755 2.826 -32.653 1.00 85.25 96 THR A C 1
ATOM 802 O O . THR A 1 96 ? 22.570 2.887 -32.976 1.00 85.25 96 THR A O 1
ATOM 805 N N . LEU A 1 97 ? 24.183 3.246 -31.463 1.00 85.38 97 LEU A N 1
ATOM 806 C CA . LEU A 1 97 ? 23.280 3.784 -30.450 1.00 85.38 97 LEU A CA 1
ATOM 807 C C . LEU A 1 97 ? 22.733 5.156 -30.844 1.00 85.38 97 LEU A C 1
ATOM 809 O O . LEU A 1 97 ? 21.551 5.408 -30.613 1.00 85.38 97 LEU A O 1
ATOM 813 N N . LEU A 1 98 ? 23.530 5.994 -31.506 1.00 87.75 98 LEU A N 1
ATOM 814 C CA . LEU A 1 98 ? 23.054 7.256 -32.075 1.00 87.75 98 LEU A CA 1
ATOM 815 C C . LEU A 1 98 ? 22.004 7.008 -33.170 1.00 87.75 98 LEU A C 1
ATOM 817 O O . LEU A 1 98 ? 20.913 7.573 -33.117 1.00 87.75 98 LEU A O 1
ATOM 821 N N . THR A 1 99 ? 22.269 6.075 -34.091 1.00 85.44 99 THR A N 1
ATOM 822 C CA . THR A 1 99 ? 21.315 5.681 -35.144 1.00 85.44 99 THR A CA 1
ATOM 823 C C . THR A 1 99 ? 20.020 5.123 -34.549 1.00 85.44 99 THR A C 1
ATOM 825 O O . THR A 1 99 ? 18.921 5.475 -34.979 1.00 85.44 99 THR A O 1
ATOM 828 N N . LEU A 1 100 ? 20.122 4.270 -33.525 1.00 83.56 100 LEU A N 1
ATOM 829 C CA . LEU A 1 100 ? 18.957 3.756 -32.807 1.00 83.56 100 LEU A CA 1
ATOM 830 C C . LEU A 1 100 ? 18.171 4.889 -32.149 1.00 83.56 100 LEU A C 1
ATOM 832 O O . LEU A 1 100 ? 16.946 4.901 -32.236 1.00 83.56 100 LEU A O 1
ATOM 836 N N . GLY A 1 101 ? 18.852 5.854 -31.531 1.00 83.44 101 GLY A N 1
ATOM 837 C CA . GLY A 1 101 ? 18.218 7.012 -30.914 1.00 83.44 101 GLY A CA 1
ATOM 838 C C . GLY A 1 101 ? 17.442 7.891 -31.894 1.00 83.44 101 GLY A C 1
ATOM 839 O O . GLY A 1 101 ? 16.368 8.382 -31.541 1.00 83.44 101 GLY A O 1
ATOM 840 N N . GLU A 1 102 ? 17.913 8.030 -33.135 1.00 82.69 102 GLU A N 1
ATOM 841 C CA . GLU A 1 102 ? 17.186 8.723 -34.209 1.00 82.69 102 GLU A CA 1
ATOM 842 C C . GLU A 1 102 ? 15.907 7.990 -34.640 1.00 82.69 102 GLU A C 1
ATOM 844 O O . GLU A 1 102 ? 14.933 8.625 -35.050 1.00 82.69 102 GLU A O 1
ATOM 849 N N . MET A 1 103 ? 15.880 6.659 -34.518 1.00 83.25 103 MET A N 1
ATOM 850 C CA . MET A 1 103 ? 14.728 5.827 -34.878 1.00 83.25 103 MET A CA 1
ATOM 851 C C . MET A 1 103 ? 13.677 5.709 -33.763 1.00 83.25 103 MET A C 1
ATOM 853 O O . MET A 1 103 ? 12.568 5.230 -34.018 1.00 83.25 103 MET A O 1
ATOM 857 N N . ILE A 1 104 ? 13.988 6.127 -32.529 1.00 80.38 104 ILE A N 1
ATOM 858 C CA . ILE A 1 104 ? 13.050 6.052 -31.402 1.00 80.38 104 ILE A CA 1
ATOM 859 C C . ILE A 1 104 ? 11.902 7.061 -31.602 1.00 80.38 104 ILE A C 1
ATOM 861 O O . ILE A 1 104 ? 12.152 8.258 -31.760 1.00 80.38 104 ILE A O 1
ATOM 865 N N . PRO A 1 105 ? 10.628 6.621 -31.519 1.00 81.38 105 PRO A N 1
ATOM 866 C CA . PRO A 1 105 ? 9.473 7.514 -31.546 1.00 81.38 105 PRO A CA 1
ATOM 867 C C . PRO A 1 105 ? 9.567 8.645 -30.512 1.00 81.38 105 PRO A C 1
ATOM 869 O O . PRO A 1 105 ? 9.942 8.416 -29.361 1.00 81.38 105 PRO A O 1
ATOM 872 N N . GLU A 1 106 ? 9.164 9.859 -30.895 1.00 74.38 106 GLU A N 1
ATOM 873 C CA . GLU A 1 106 ? 9.301 11.074 -30.074 1.00 74.38 106 GLU A CA 1
ATOM 874 C C . GLU A 1 106 ? 8.677 10.934 -28.674 1.00 74.38 106 GLU A C 1
ATOM 876 O O . GLU A 1 106 ? 9.267 11.336 -27.676 1.00 74.38 106 GLU A O 1
ATOM 881 N N . ASN A 1 107 ? 7.533 10.256 -28.567 1.00 69.44 107 ASN A N 1
ATOM 882 C CA . ASN A 1 107 ? 6.884 9.967 -27.289 1.00 69.44 107 ASN A CA 1
ATOM 883 C C . ASN A 1 107 ? 7.737 9.082 -26.367 1.00 69.44 107 ASN A C 1
ATOM 885 O O . ASN A 1 107 ? 7.709 9.275 -25.157 1.00 69.44 107 ASN A O 1
ATOM 889 N N . ILE A 1 108 ? 8.498 8.125 -26.904 1.00 70.44 108 ILE A N 1
ATOM 890 C CA . ILE A 1 108 ? 9.418 7.289 -26.117 1.00 70.44 108 ILE A CA 1
ATOM 891 C C . ILE A 1 108 ? 10.671 8.093 -25.773 1.00 70.44 108 ILE A C 1
ATOM 893 O O . ILE A 1 108 ? 11.110 8.077 -24.624 1.00 70.44 108 ILE A O 1
ATOM 897 N N . ARG A 1 109 ? 11.195 8.866 -26.732 1.00 71.25 109 ARG A N 1
ATOM 898 C CA . ARG A 1 109 ? 12.348 9.750 -26.523 1.00 71.25 109 ARG A CA 1
ATOM 899 C C . ARG A 1 109 ? 12.091 10.767 -25.409 1.00 71.25 109 ARG A C 1
ATOM 901 O O . ARG A 1 109 ? 12.969 10.989 -24.583 1.00 71.25 109 ARG A O 1
ATOM 908 N N . ASN A 1 110 ? 10.875 11.302 -25.301 1.00 71.81 110 ASN A N 1
ATOM 909 C CA . ASN A 1 110 ? 10.502 12.213 -24.219 1.00 71.81 110 ASN A CA 1
ATOM 910 C C . ASN A 1 110 ? 10.646 11.579 -22.828 1.00 71.81 110 ASN A C 1
ATOM 912 O O . ASN A 1 110 ? 11.023 12.275 -21.896 1.00 71.81 110 ASN A O 1
ATOM 916 N N . HIS A 1 111 ? 10.446 10.270 -22.663 1.00 68.12 111 HIS A N 1
ATOM 917 C CA . HIS A 1 111 ? 10.647 9.599 -21.367 1.00 68.12 111 HIS A CA 1
ATOM 918 C C . HIS A 1 111 ? 12.131 9.420 -20.991 1.00 68.12 111 HIS A C 1
ATOM 920 O O . HIS A 1 111 ? 12.436 9.062 -19.852 1.00 68.12 111 HIS A O 1
ATOM 926 N N . LEU A 1 112 ? 13.044 9.633 -21.944 1.00 69.12 112 LEU A N 1
ATOM 927 C CA . LEU A 1 112 ? 14.494 9.587 -21.738 1.00 69.12 112 LEU A CA 1
ATOM 928 C C . LEU A 1 112 ? 15.063 10.975 -21.400 1.00 69.12 112 LEU A C 1
ATOM 930 O O . LEU A 1 112 ? 16.082 11.070 -20.721 1.00 69.12 112 LEU A O 1
ATOM 934 N N . LEU A 1 113 ? 14.387 12.047 -21.826 1.00 71.25 113 LEU A N 1
ATOM 935 C CA . LEU A 1 113 ? 14.779 13.425 -21.537 1.00 71.25 113 LEU A CA 1
ATOM 936 C C . LEU A 1 113 ? 14.452 13.795 -20.082 1.00 71.25 113 LEU A C 1
ATOM 938 O O . LEU A 1 113 ? 13.301 13.682 -19.655 1.00 71.25 113 LEU A O 1
ATOM 942 N N . GLU A 1 114 ? 15.444 14.295 -19.338 1.00 67.88 114 GLU A N 1
ATOM 943 C CA . GLU A 1 114 ? 15.298 14.634 -17.909 1.00 67.88 114 GLU A CA 1
ATOM 944 C C . GLU A 1 114 ? 14.194 15.682 -17.647 1.00 67.88 114 GLU A C 1
ATOM 946 O O . GLU A 1 114 ? 13.451 15.590 -16.666 1.00 67.88 114 GLU A O 1
ATOM 951 N N . ASP A 1 115 ? 14.060 16.670 -18.538 1.00 70.81 115 ASP A N 1
ATOM 952 C CA . ASP A 1 115 ? 13.188 17.840 -18.350 1.00 70.81 115 ASP A CA 1
ATOM 953 C C . ASP A 1 115 ? 11.811 17.725 -19.024 1.00 70.81 115 ASP A C 1
ATOM 955 O O . ASP A 1 115 ? 11.021 18.678 -19.002 1.00 70.81 115 ASP A O 1
ATOM 959 N N . SER A 1 116 ? 11.491 16.575 -19.620 1.00 76.94 116 SER A N 1
ATOM 960 C CA . SER A 1 116 ? 10.196 16.382 -20.277 1.00 76.94 116 SER A CA 1
ATOM 961 C C . SER A 1 116 ? 9.033 16.383 -19.283 1.00 76.94 116 SER A C 1
ATOM 963 O O . SER A 1 116 ? 9.180 16.130 -18.079 1.00 76.94 116 SER A O 1
ATOM 965 N N . GLU A 1 117 ? 7.827 16.656 -19.783 1.00 80.75 117 GLU A N 1
ATOM 966 C CA . GLU A 1 117 ? 6.629 16.568 -18.951 1.00 80.75 117 GLU A CA 1
ATOM 967 C C . GLU A 1 117 ? 6.392 15.129 -18.466 1.00 80.75 117 GLU A C 1
ATOM 969 O O . GLU A 1 117 ? 6.028 14.919 -17.306 1.00 80.75 117 GLU A O 1
ATOM 974 N N . GLU A 1 118 ? 6.676 14.142 -19.309 1.00 76.75 118 GLU A N 1
ATOM 975 C CA . GLU A 1 118 ? 6.550 12.716 -19.035 1.00 76.75 118 GLU A CA 1
ATOM 976 C C . GLU A 1 118 ? 7.483 12.272 -17.900 1.00 76.75 118 GLU A C 1
ATOM 978 O O . GLU A 1 118 ? 7.030 11.675 -16.916 1.00 76.75 118 GLU A O 1
ATOM 983 N N . THR A 1 119 ? 8.763 12.646 -17.958 1.00 75.69 119 THR A N 1
ATOM 984 C CA . THR A 1 119 ? 9.744 12.346 -16.904 1.00 75.69 119 THR A CA 1
ATOM 985 C C . THR A 1 119 ? 9.359 13.018 -15.589 1.00 75.69 119 THR A C 1
ATOM 987 O O . THR A 1 119 ? 9.430 12.413 -14.513 1.00 75.69 119 THR A O 1
ATOM 990 N N . ARG A 1 120 ? 8.850 14.253 -15.647 1.00 79.81 120 ARG A N 1
ATOM 991 C CA . ARG A 1 120 ? 8.346 14.962 -14.463 1.00 79.81 120 ARG A CA 1
ATOM 992 C C . ARG A 1 120 ? 7.115 14.297 -13.855 1.00 79.81 120 ARG A C 1
ATOM 994 O O . ARG A 1 120 ? 6.991 14.269 -12.629 1.00 79.81 120 ARG A O 1
ATOM 1001 N N . LEU A 1 121 ? 6.214 13.743 -14.665 1.00 81.25 121 LEU A N 1
ATOM 1002 C CA . LEU A 1 121 ? 5.063 12.979 -14.178 1.00 81.25 121 LEU A CA 1
ATOM 1003 C C . LEU A 1 121 ? 5.502 11.694 -13.469 1.00 81.25 121 LEU A C 1
ATOM 1005 O O . LEU A 1 121 ? 5.032 11.421 -12.360 1.00 81.25 121 LEU A O 1
ATOM 100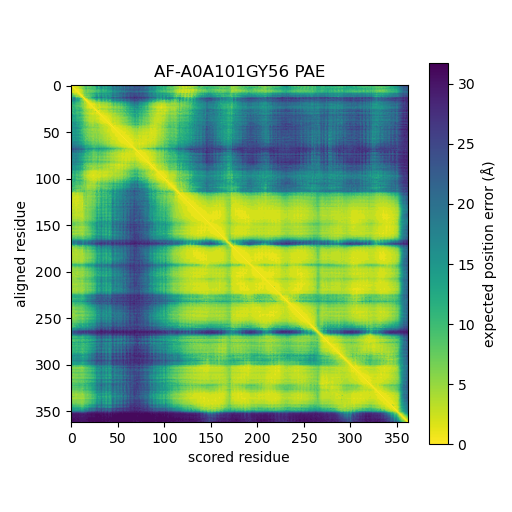9 N N . VAL A 1 122 ? 6.449 10.953 -14.050 1.00 78.69 122 VAL A N 1
ATOM 1010 C CA . VAL A 1 122 ? 7.025 9.739 -13.450 1.00 78.69 122 VAL A CA 1
ATOM 1011 C C . VAL A 1 122 ? 7.727 10.060 -12.124 1.00 78.69 122 VAL A C 1
ATOM 1013 O O . VAL A 1 122 ? 7.426 9.449 -11.093 1.00 78.69 122 VAL A O 1
ATOM 1016 N N . ASN A 1 123 ? 8.591 11.077 -12.096 1.00 79.62 123 ASN A N 1
ATOM 1017 C CA . ASN A 1 123 ? 9.254 11.531 -10.869 1.00 79.62 123 ASN A CA 1
ATOM 1018 C C . ASN A 1 123 ? 8.246 12.030 -9.822 1.00 79.62 123 ASN A C 1
ATOM 1020 O O . ASN A 1 123 ? 8.379 11.730 -8.631 1.00 79.62 123 ASN A O 1
ATOM 1024 N N . GLY A 1 124 ? 7.191 12.730 -10.247 1.00 83.50 124 GLY A N 1
ATOM 1025 C CA . GLY A 1 124 ? 6.094 13.146 -9.379 1.00 83.50 124 GLY A CA 1
ATOM 1026 C C . GLY A 1 124 ? 5.352 11.959 -8.758 1.00 83.50 124 GLY A C 1
ATOM 1027 O O . GLY A 1 124 ? 4.996 11.999 -7.577 1.00 83.50 124 GLY A O 1
ATOM 1028 N N . TYR A 1 125 ? 5.164 10.871 -9.506 1.00 82.81 125 TYR A N 1
ATOM 1029 C CA . TYR A 1 125 ? 4.570 9.641 -8.990 1.00 82.81 125 TYR A CA 1
ATOM 1030 C C . TYR A 1 125 ? 5.441 8.995 -7.903 1.00 82.81 125 TYR A C 1
ATOM 1032 O O . TYR A 1 125 ? 4.943 8.740 -6.801 1.00 82.81 125 TYR A O 1
ATOM 1040 N N . PHE A 1 126 ? 6.743 8.807 -8.145 1.00 81.69 126 PHE A N 1
ATOM 1041 C CA . PHE A 1 126 ? 7.673 8.275 -7.136 1.00 81.69 126 PHE A CA 1
ATOM 1042 C C . PHE A 1 126 ? 7.772 9.167 -5.900 1.00 81.69 126 PHE A C 1
ATOM 1044 O O . PHE A 1 126 ? 7.707 8.682 -4.769 1.00 81.69 126 PHE A O 1
ATOM 1051 N N . THR A 1 127 ? 7.820 10.479 -6.113 1.00 85.44 127 THR A N 1
ATOM 1052 C CA . THR A 1 127 ? 7.836 11.463 -5.034 1.00 85.44 127 THR A CA 1
ATOM 1053 C C . THR A 1 127 ? 6.579 11.359 -4.177 1.00 85.44 127 THR A C 1
ATOM 1055 O O . THR A 1 127 ? 6.673 11.286 -2.952 1.00 85.44 127 THR A O 1
ATOM 1058 N N . SER A 1 128 ? 5.398 11.267 -4.796 1.00 87.00 128 SER A N 1
ATOM 1059 C CA . SER A 1 128 ? 4.143 11.102 -4.057 1.00 87.00 128 SER A CA 1
ATOM 1060 C C . SER A 1 128 ? 4.145 9.846 -3.182 1.00 87.00 128 SER A C 1
ATOM 1062 O O . SER A 1 128 ? 3.755 9.906 -2.015 1.00 87.00 128 SER A O 1
ATOM 1064 N N . ARG A 1 129 ? 4.660 8.727 -3.707 1.00 85.25 129 ARG A N 1
ATOM 1065 C CA . ARG A 1 129 ? 4.783 7.461 -2.974 1.00 85.25 129 ARG A CA 1
ATOM 1066 C C . ARG A 1 129 ? 5.722 7.593 -1.787 1.00 85.25 129 ARG A C 1
ATOM 1068 O O . ARG A 1 129 ? 5.364 7.151 -0.700 1.00 85.25 129 ARG A O 1
ATOM 1075 N N . PHE A 1 130 ? 6.882 8.216 -1.979 1.00 86.81 130 PHE A N 1
ATOM 1076 C CA . PHE A 1 130 ? 7.847 8.444 -0.909 1.00 86.81 130 PHE A CA 1
ATOM 1077 C C . PHE A 1 130 ? 7.240 9.270 0.231 1.00 86.81 130 PHE A C 1
ATOM 1079 O O . PHE A 1 130 ? 7.253 8.832 1.380 1.00 86.81 130 PHE A O 1
ATOM 1086 N N . PHE A 1 131 ? 6.635 10.422 -0.076 1.00 89.31 131 PHE A N 1
ATOM 1087 C CA . PHE A 1 131 ? 6.024 11.272 0.949 1.00 89.31 131 PHE A CA 1
ATOM 1088 C C . PHE A 1 131 ? 4.880 10.567 1.680 1.00 89.31 131 PHE A C 1
ATOM 1090 O O . PHE A 1 131 ? 4.836 10.586 2.910 1.00 89.31 131 PHE A O 1
ATOM 1097 N N . LEU A 1 132 ? 3.977 9.905 0.949 1.00 90.69 132 LEU A N 1
ATOM 1098 C CA . LEU A 1 132 ? 2.883 9.150 1.562 1.00 90.69 132 LEU A CA 1
ATOM 1099 C C . LEU A 1 132 ? 3.403 8.006 2.437 1.00 90.69 132 LEU A C 1
ATOM 1101 O O . LEU A 1 132 ? 2.853 7.767 3.509 1.00 90.69 132 LEU A O 1
ATOM 1105 N N . PHE A 1 133 ? 4.478 7.336 2.026 1.00 91.06 133 PHE A N 1
ATOM 1106 C CA . PHE A 1 133 ? 5.090 6.273 2.813 1.00 91.06 133 PHE A CA 1
ATOM 1107 C C . PHE A 1 133 ? 5.724 6.816 4.099 1.00 91.06 133 PHE A C 1
ATOM 1109 O O . PHE A 1 133 ? 5.493 6.268 5.172 1.00 91.06 133 PHE A O 1
ATOM 1116 N N . MET A 1 134 ? 6.432 7.945 4.044 1.00 93.38 134 MET A N 1
ATOM 1117 C CA . MET A 1 134 ? 6.981 8.585 5.247 1.00 93.38 134 MET A CA 1
ATOM 1118 C C . MET A 1 134 ? 5.885 9.035 6.224 1.00 93.38 134 MET A C 1
ATOM 1120 O O . MET A 1 134 ? 6.005 8.842 7.440 1.00 93.38 134 MET A O 1
ATOM 1124 N N . ILE A 1 135 ? 4.783 9.582 5.700 1.00 95.62 135 ILE A N 1
ATOM 1125 C CA . ILE A 1 135 ? 3.597 9.924 6.495 1.00 95.62 135 ILE A CA 1
ATOM 1126 C C . ILE A 1 135 ? 2.998 8.658 7.125 1.00 95.62 135 ILE A C 1
ATOM 1128 O O . ILE A 1 135 ? 2.683 8.664 8.315 1.00 95.62 135 ILE A O 1
ATOM 1132 N N . LEU A 1 136 ? 2.892 7.560 6.369 1.00 95.62 136 LEU A N 1
ATOM 1133 C CA . LEU A 1 136 ? 2.410 6.272 6.869 1.00 95.62 136 LEU A CA 1
ATOM 1134 C C . LEU A 1 136 ? 3.257 5.774 8.043 1.00 95.62 136 LEU A C 1
ATOM 1136 O O 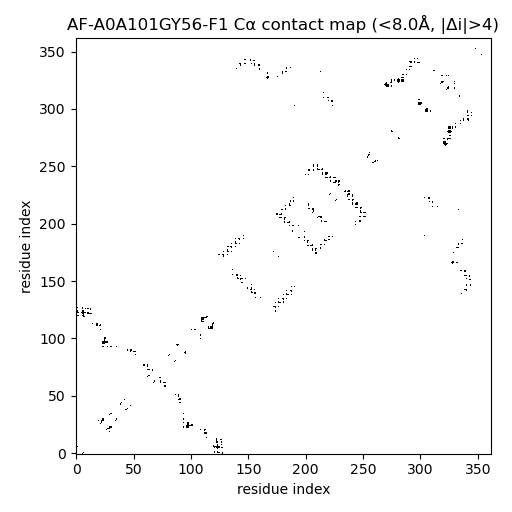. LEU A 1 136 ? 2.700 5.464 9.094 1.00 95.62 136 LEU A O 1
ATOM 1140 N N . LEU A 1 137 ? 4.586 5.762 7.905 1.00 96.12 137 LEU A N 1
ATOM 1141 C CA . LEU A 1 137 ? 5.493 5.347 8.982 1.00 96.12 137 LEU A CA 1
ATOM 1142 C C . LEU A 1 137 ? 5.319 6.214 10.237 1.00 96.12 137 LEU A C 1
ATOM 1144 O O . LEU A 1 137 ? 5.292 5.697 11.353 1.00 96.12 137 LEU A O 1
ATOM 1148 N N . THR A 1 138 ? 5.123 7.521 10.060 1.00 97.75 138 THR A N 1
ATOM 1149 C CA . THR A 1 138 ? 4.879 8.451 11.173 1.00 97.75 138 THR A CA 1
ATOM 1150 C C . THR A 1 138 ? 3.544 8.174 11.869 1.00 97.75 138 THR A C 1
ATOM 1152 O O . THR A 1 138 ? 3.470 8.170 13.098 1.00 97.75 138 THR A O 1
ATOM 1155 N N . ILE A 1 139 ? 2.478 7.893 11.118 1.00 97.56 139 ILE A N 1
ATOM 1156 C CA . ILE A 1 139 ? 1.177 7.547 11.705 1.00 97.56 139 ILE A CA 1
ATOM 1157 C C . ILE A 1 139 ? 1.247 6.197 12.420 1.00 97.56 139 ILE A C 1
ATOM 1159 O O . ILE A 1 139 ? 0.713 6.078 13.520 1.00 97.56 139 ILE A O 1
ATOM 1163 N N . ILE A 1 140 ? 1.931 5.202 11.845 1.00 97.25 140 ILE A N 1
ATOM 1164 C CA . ILE A 1 140 ? 2.148 3.896 12.482 1.00 97.25 140 ILE A CA 1
ATOM 1165 C C . ILE A 1 140 ? 2.906 4.064 13.799 1.00 97.25 140 ILE A C 1
ATOM 1167 O O . ILE A 1 140 ? 2.512 3.464 14.799 1.00 97.25 140 ILE A O 1
ATOM 1171 N N . TYR A 1 141 ? 3.930 4.923 13.842 1.00 98.00 141 TYR A N 1
ATOM 1172 C CA . TYR A 1 141 ? 4.615 5.261 15.088 1.00 98.00 141 TYR A CA 1
ATOM 1173 C C . TYR A 1 141 ? 3.633 5.797 16.137 1.00 98.00 141 TYR A C 1
ATOM 1175 O O . TYR A 1 141 ? 3.570 5.274 17.250 1.00 98.00 141 TYR A O 1
ATOM 1183 N N . PHE A 1 142 ? 2.820 6.802 15.790 1.00 97.94 142 PHE A N 1
ATOM 1184 C CA . PHE A 1 142 ? 1.845 7.371 16.725 1.00 97.94 142 PHE A CA 1
ATOM 1185 C C . PHE A 1 142 ? 0.754 6.382 17.138 1.00 97.94 142 PHE A C 1
ATOM 1187 O O . PHE A 1 142 ? 0.325 6.414 18.289 1.00 97.94 142 PHE A O 1
ATOM 1194 N N . LEU A 1 143 ? 0.334 5.490 16.240 1.00 97.12 143 LEU A N 1
ATOM 1195 C CA . LEU A 1 143 ? -0.578 4.396 16.554 1.00 97.12 143 LEU A CA 1
ATOM 1196 C C . LEU A 1 143 ? 0.047 3.434 17.565 1.00 97.12 143 LEU A C 1
ATOM 1198 O O . LEU A 1 143 ? -0.599 3.091 18.550 1.00 97.12 143 LEU A O 1
ATOM 1202 N N . CYS A 1 144 ? 1.310 3.048 17.376 1.00 96.50 144 CYS A N 1
ATOM 1203 C CA . CYS A 1 144 ? 2.027 2.201 18.325 1.00 96.50 144 CYS A CA 1
ATOM 1204 C C . CYS A 1 144 ? 2.177 2.876 19.693 1.00 96.50 144 CYS A C 1
ATOM 1206 O O . CYS A 1 144 ? 1.990 2.217 20.713 1.00 96.50 144 CYS A O 1
ATOM 1208 N N . ARG A 1 145 ? 2.418 4.194 19.732 1.00 96.38 145 ARG A N 1
ATOM 1209 C CA . ARG A 1 145 ? 2.550 4.967 20.981 1.00 96.38 145 ARG A CA 1
ATOM 1210 C C . ARG A 1 145 ? 1.302 4.949 21.863 1.00 96.38 145 ARG A C 1
ATOM 1212 O O . ARG A 1 145 ? 1.432 5.184 23.060 1.00 96.38 145 ARG A O 1
ATOM 1219 N N . GLU A 1 146 ? 0.126 4.644 21.312 1.00 95.50 146 GLU A N 1
ATOM 1220 C CA . GLU A 1 146 ? -1.105 4.455 22.098 1.00 95.50 146 GLU A CA 1
ATOM 1221 C C . GLU A 1 146 ? -1.099 3.177 22.949 1.00 95.50 146 GLU A C 1
ATOM 1223 O O . GLU A 1 146 ? -1.942 3.028 23.835 1.00 95.50 146 GLU A O 1
ATOM 1228 N N . PHE A 1 147 ? -0.185 2.247 22.665 1.00 93.06 147 PHE A N 1
ATOM 1229 C CA . PHE A 1 147 ? -0.111 0.934 23.308 1.00 93.06 147 PHE A CA 1
ATOM 1230 C C . PHE A 1 147 ? 1.275 0.620 23.880 1.00 93.06 147 PHE A C 1
ATOM 1232 O O . PHE A 1 147 ? 1.380 -0.185 24.800 1.00 93.06 147 PHE A O 1
ATOM 1239 N N . LEU A 1 148 ? 2.324 1.229 23.328 1.00 93.75 148 LEU A N 1
ATOM 1240 C CA . LEU A 1 148 ? 3.718 0.852 23.532 1.00 93.75 148 LEU A CA 1
ATOM 1241 C C . LEU A 1 148 ? 4.579 2.055 23.924 1.00 93.75 148 LEU A C 1
ATOM 1243 O O . LEU A 1 148 ? 4.259 3.212 23.628 1.00 93.75 148 LEU A O 1
ATOM 1247 N N . ASN A 1 149 ? 5.729 1.786 24.545 1.00 93.75 149 ASN A N 1
ATOM 1248 C CA . ASN A 1 149 ? 6.716 2.823 24.852 1.00 93.75 149 ASN A CA 1
ATOM 1249 C C . ASN A 1 149 ? 7.406 3.357 23.561 1.00 93.75 149 ASN A C 1
ATOM 1251 O O . ASN A 1 149 ? 7.191 2.806 22.474 1.00 93.75 149 ASN A O 1
ATOM 1255 N N . PRO A 1 150 ? 8.201 4.447 23.619 1.00 96.06 150 PRO A N 1
ATOM 1256 C CA . PRO A 1 150 ? 8.810 5.041 22.424 1.00 96.06 150 PRO A CA 1
ATOM 1257 C C . PRO A 1 150 ? 9.699 4.081 21.627 1.00 96.06 150 PRO A C 1
ATOM 1259 O O . PRO A 1 150 ? 9.574 4.003 20.407 1.00 96.06 150 PRO A O 1
ATOM 1262 N N . VAL A 1 151 ? 10.550 3.315 22.312 1.00 94.50 151 VAL A N 1
ATOM 1263 C CA . VAL A 1 151 ? 11.490 2.375 21.683 1.00 94.50 151 VAL A CA 1
ATOM 1264 C C . VAL A 1 151 ? 10.730 1.245 20.991 1.00 94.50 151 VAL A C 1
ATOM 1266 O O . VAL A 1 151 ? 10.959 0.951 19.823 1.00 94.50 151 VAL A O 1
ATOM 1269 N N . GLN A 1 152 ? 9.746 0.671 21.678 1.00 94.12 152 GLN A N 1
ATOM 1270 C CA . GLN A 1 152 ? 8.859 -0.358 21.137 1.00 94.12 152 GLN A CA 1
ATOM 1271 C C . GLN A 1 152 ? 8.060 0.142 19.928 1.00 94.12 152 GLN A C 1
ATOM 1273 O O . GLN A 1 152 ? 7.851 -0.587 18.962 1.00 94.12 152 GLN A O 1
ATOM 1278 N N . SER A 1 153 ? 7.646 1.408 19.948 1.00 96.19 153 SER A N 1
ATOM 1279 C CA . SER A 1 153 ? 6.931 2.015 18.825 1.00 96.19 153 SER A CA 1
ATOM 1280 C C . SER A 1 153 ? 7.817 2.159 17.589 1.00 96.19 153 SER A C 1
ATOM 1282 O O . SER A 1 153 ? 7.338 1.941 16.480 1.00 96.19 153 SER A O 1
ATOM 1284 N N . LEU A 1 154 ? 9.111 2.460 17.761 1.00 96.31 154 LEU A N 1
ATOM 1285 C CA . LEU A 1 154 ? 10.081 2.438 16.661 1.00 96.31 154 LEU A CA 1
ATOM 1286 C C . LEU A 1 154 ? 10.261 1.023 16.104 1.00 96.31 154 LEU A C 1
ATOM 1288 O O . LEU A 1 154 ? 10.241 0.852 14.887 1.00 96.31 154 LEU A O 1
ATOM 1292 N N . PHE A 1 155 ? 10.346 0.002 16.964 1.00 94.94 155 PHE A N 1
ATOM 1293 C CA . PHE A 1 155 ? 10.368 -1.392 16.508 1.00 94.94 155 PHE A CA 1
ATOM 1294 C C . PHE A 1 155 ? 9.116 -1.766 15.708 1.00 94.94 155 PHE A C 1
ATOM 1296 O O . PHE A 1 155 ? 9.229 -2.471 14.711 1.00 94.94 155 PHE A O 1
ATOM 1303 N N . GLY A 1 156 ? 7.941 -1.247 16.076 1.00 93.62 156 GLY A N 1
ATOM 1304 C CA . GLY A 1 156 ? 6.717 -1.425 15.291 1.00 93.62 156 GLY A CA 1
ATOM 1305 C C . GLY A 1 156 ? 6.806 -0.835 13.880 1.00 93.62 156 GLY A C 1
ATOM 1306 O O . GLY A 1 156 ? 6.390 -1.474 12.915 1.00 93.62 156 GLY A O 1
ATOM 1307 N N . VAL A 1 157 ? 7.407 0.350 13.737 1.00 96.06 157 VAL A N 1
ATOM 1308 C CA . VAL A 1 157 ? 7.668 0.971 12.425 1.00 96.06 157 VAL A CA 1
ATOM 1309 C C . VAL A 1 157 ? 8.651 0.134 11.606 1.00 96.06 157 VAL A C 1
ATOM 1311 O O . VAL A 1 157 ? 8.408 -0.107 10.425 1.00 96.06 157 VAL A O 1
ATOM 1314 N N . VAL A 1 158 ? 9.735 -0.340 12.229 1.00 94.00 158 VAL A N 1
ATOM 1315 C CA . VAL A 1 158 ? 10.738 -1.195 11.574 1.00 94.00 158 VAL A CA 1
ATOM 1316 C C . VAL A 1 158 ? 10.117 -2.516 11.122 1.00 94.00 158 VAL A C 1
ATOM 1318 O O . VAL A 1 158 ? 10.335 -2.929 9.986 1.00 94.00 158 VAL A O 1
ATOM 1321 N N . LEU A 1 159 ? 9.294 -3.146 11.966 1.00 91.44 159 LEU A N 1
ATOM 1322 C CA . LEU A 1 159 ? 8.576 -4.372 11.624 1.00 91.44 159 LEU A CA 1
ATOM 1323 C C . LEU A 1 159 ? 7.678 -4.161 10.402 1.00 91.44 159 LEU A C 1
ATOM 1325 O O . LEU A 1 159 ? 7.710 -4.967 9.476 1.00 91.44 159 LEU A O 1
ATOM 1329 N N . PHE A 1 160 ? 6.915 -3.065 10.359 1.00 91.50 160 PHE A N 1
ATOM 1330 C CA . PHE A 1 160 ? 6.110 -2.747 9.181 1.00 91.50 160 PHE A CA 1
ATOM 1331 C C . PHE A 1 160 ? 6.974 -2.574 7.932 1.00 91.50 160 PHE A C 1
ATOM 1333 O O . PHE A 1 160 ? 6.700 -3.199 6.912 1.00 91.50 160 PHE A O 1
ATOM 1340 N N . ALA A 1 161 ? 8.038 -1.773 8.019 1.00 90.50 161 ALA A N 1
ATOM 1341 C CA . ALA A 1 161 ? 8.945 -1.532 6.902 1.00 90.50 161 ALA A CA 1
ATOM 1342 C C . ALA A 1 161 ? 9.606 -2.825 6.388 1.00 90.50 161 ALA A C 1
ATOM 1344 O O . ALA A 1 161 ? 9.811 -2.960 5.185 1.00 90.50 161 ALA A O 1
ATOM 1345 N N . ALA A 1 162 ? 9.881 -3.795 7.265 1.00 87.69 162 ALA A N 1
ATOM 1346 C CA . ALA A 1 162 ? 10.420 -5.101 6.890 1.00 87.69 162 ALA A CA 1
ATOM 1347 C C . ALA A 1 162 ? 9.385 -6.021 6.212 1.00 87.69 162 ALA A C 1
ATOM 1349 O O . ALA A 1 162 ? 9.753 -6.851 5.384 1.00 87.69 162 ALA A O 1
ATOM 1350 N N . LEU A 1 163 ? 8.094 -5.874 6.530 1.00 83.94 163 LEU A N 1
ATOM 1351 C CA . LEU A 1 163 ? 7.007 -6.654 5.919 1.00 83.94 163 LEU A CA 1
ATOM 1352 C C . LEU A 1 163 ? 6.547 -6.087 4.567 1.00 83.94 163 LEU A C 1
ATOM 1354 O O . LEU A 1 163 ? 5.997 -6.820 3.745 1.00 83.94 163 LEU A O 1
ATOM 1358 N N . VAL A 1 164 ? 6.784 -4.796 4.326 1.00 81.25 164 VAL A N 1
ATOM 1359 C CA . VAL A 1 164 ? 6.410 -4.082 3.095 1.00 81.25 164 VAL A CA 1
ATOM 1360 C C . VAL A 1 164 ? 6.904 -4.809 1.828 1.00 81.25 164 VAL A C 1
ATOM 1362 O O . VAL A 1 164 ? 6.060 -5.102 0.986 1.00 81.25 164 VAL A O 1
ATOM 1365 N N . PRO A 1 165 ? 8.187 -5.204 1.681 1.00 77.06 165 PRO A N 1
ATOM 1366 C CA . PRO A 1 165 ? 8.662 -5.920 0.489 1.00 77.06 165 PRO A CA 1
ATOM 1367 C C . PRO A 1 165 ? 7.922 -7.231 0.185 1.00 77.06 165 PRO A C 1
ATOM 1369 O O . PRO A 1 165 ? 7.721 -7.566 -0.978 1.00 77.06 165 PRO A O 1
ATOM 1372 N N . ILE A 1 166 ? 7.478 -7.957 1.217 1.00 70.44 166 ILE A N 1
ATOM 1373 C CA . ILE A 1 166 ? 6.758 -9.233 1.069 1.00 70.44 166 ILE A CA 1
ATOM 1374 C C . ILE A 1 166 ? 5.333 -8.991 0.565 1.00 70.44 166 ILE A C 1
ATOM 1376 O O . ILE A 1 166 ? 4.808 -9.758 -0.236 1.00 70.44 166 ILE A O 1
ATOM 1380 N N . ALA A 1 167 ? 4.700 -7.909 1.020 1.00 66.50 167 ALA A N 1
ATOM 1381 C CA . ALA A 1 167 ? 3.330 -7.584 0.646 1.00 66.50 167 ALA A CA 1
ATOM 1382 C C . ALA A 1 167 ? 3.199 -6.890 -0.721 1.00 66.50 167 ALA A C 1
ATOM 1384 O O . ALA A 1 167 ? 2.084 -6.717 -1.216 1.00 66.50 167 ALA A O 1
ATOM 1385 N N . LEU A 1 168 ? 4.315 -6.432 -1.296 1.00 64.88 168 LEU A N 1
ATOM 1386 C CA . LEU A 1 168 ? 4.335 -5.421 -2.357 1.00 64.88 168 LEU A CA 1
ATOM 1387 C C . LEU A 1 168 ? 5.234 -5.822 -3.530 1.00 64.88 168 LEU A C 1
ATOM 1389 O O . LEU A 1 168 ? 5.813 -4.942 -4.166 1.00 64.88 168 LEU A O 1
ATOM 1393 N N . GLN A 1 169 ? 5.324 -7.132 -3.807 1.00 53.22 169 GLN A N 1
ATOM 1394 C CA . GLN A 1 169 ? 6.209 -7.717 -4.823 1.00 53.22 169 GLN A CA 1
ATOM 1395 C C . GLN A 1 169 ? 6.124 -7.041 -6.209 1.00 53.22 169 GLN A C 1
ATOM 1397 O O . GLN A 1 169 ? 7.130 -7.052 -6.902 1.00 53.22 169 GLN A O 1
ATOM 1402 N N . ASP A 1 170 ? 5.037 -6.331 -6.551 1.00 48.84 170 ASP A N 1
ATOM 1403 C CA . ASP A 1 170 ? 4.888 -5.619 -7.831 1.00 48.84 170 ASP A CA 1
ATOM 1404 C C . ASP A 1 170 ? 4.291 -4.201 -7.693 1.00 48.84 170 ASP A C 1
ATOM 1406 O O . ASP A 1 170 ? 3.166 -3.932 -8.094 1.00 48.84 170 ASP A O 1
ATOM 1410 N N . PHE A 1 171 ? 5.067 -3.240 -7.186 1.00 52.31 171 PHE A N 1
ATOM 1411 C CA . PHE A 1 171 ? 4.736 -1.803 -7.091 1.00 52.31 171 PHE A CA 1
ATOM 1412 C C . PHE A 1 171 ? 3.827 -1.388 -5.917 1.00 52.31 171 PHE A C 1
ATOM 1414 O O . PHE A 1 171 ? 2.644 -1.708 -5.817 1.00 52.31 171 PHE A O 1
ATOM 1421 N N . LEU A 1 172 ? 4.374 -0.510 -5.068 1.00 59.44 172 LEU A N 1
ATOM 1422 C CA . LEU A 1 172 ? 3.631 0.328 -4.124 1.00 59.44 172 LEU A CA 1
ATOM 1423 C C . LEU A 1 172 ? 2.721 1.278 -4.930 1.00 59.44 172 LEU A C 1
ATOM 1425 O O . LEU A 1 172 ? 3.107 2.404 -5.239 1.00 59.44 172 LEU A O 1
ATOM 1429 N N . GLN A 1 173 ? 1.536 0.835 -5.337 1.00 73.62 173 GLN A N 1
ATOM 1430 C CA . GLN A 1 173 ? 0.587 1.729 -5.997 1.00 73.62 173 GLN A CA 1
ATOM 1431 C C . GLN A 1 173 ? 0.286 2.902 -5.059 1.00 73.62 173 GLN A C 1
ATOM 1433 O O . GLN A 1 173 ? 0.002 2.694 -3.875 1.00 73.62 173 GLN A O 1
ATOM 1438 N N . ALA A 1 174 ? 0.372 4.138 -5.563 1.00 77.00 174 ALA A N 1
ATOM 1439 C CA . ALA A 1 174 ? 0.171 5.336 -4.739 1.00 77.00 174 ALA A CA 1
ATOM 1440 C C . ALA A 1 174 ? -1.187 5.317 -4.007 1.00 77.00 174 ALA A C 1
ATOM 1442 O O . ALA A 1 174 ? -1.279 5.743 -2.856 1.00 77.00 174 ALA A O 1
ATOM 1443 N N . GLU A 1 175 ? -2.208 4.737 -4.643 1.00 83.44 175 GLU A N 1
ATOM 1444 C CA . GLU A 1 175 ? -3.529 4.474 -4.066 1.00 83.44 175 GLU A CA 1
ATOM 1445 C C . GLU A 1 175 ? -3.459 3.597 -2.805 1.00 83.44 175 GLU A C 1
ATOM 1447 O O . GLU A 1 175 ? -4.022 3.954 -1.769 1.00 83.44 175 GLU A O 1
ATOM 1452 N N . THR A 1 176 ? -2.716 2.485 -2.851 1.00 86.38 176 THR A N 1
ATOM 1453 C CA . THR A 1 176 ? -2.580 1.572 -1.707 1.00 86.38 176 THR A CA 1
ATOM 1454 C C . THR A 1 176 ? -1.925 2.292 -0.531 1.00 86.38 176 THR A C 1
ATOM 1456 O O . THR A 1 176 ? -2.437 2.232 0.583 1.00 86.38 176 THR A O 1
ATOM 1459 N N . VAL A 1 177 ? -0.854 3.058 -0.757 1.00 89.12 177 VAL A N 1
ATOM 1460 C CA . VAL A 1 177 ? -0.192 3.817 0.322 1.00 89.12 177 VAL A CA 1
ATOM 1461 C C . VAL A 1 177 ? -1.130 4.848 0.928 1.00 89.12 177 VAL A C 1
ATOM 1463 O O . VAL A 1 177 ? -1.255 4.915 2.150 1.00 89.12 177 VAL A O 1
ATOM 1466 N N . LEU A 1 178 ? -1.819 5.624 0.086 1.00 91.69 178 LEU A N 1
ATOM 1467 C CA . LEU A 1 178 ? -2.785 6.620 0.538 1.00 91.69 178 LEU A CA 1
ATOM 1468 C C . LEU A 1 178 ? -3.891 5.968 1.376 1.00 91.69 178 LEU A C 1
ATOM 1470 O O . LEU A 1 178 ? -4.213 6.451 2.459 1.00 91.69 178 LEU A O 1
ATOM 1474 N N . SER A 1 179 ? -4.428 4.837 0.921 1.00 92.94 179 SER A N 1
ATOM 1475 C CA . SER A 1 179 ? -5.453 4.106 1.664 1.00 92.94 179 SER A CA 1
ATOM 1476 C C . SER A 1 179 ? -4.953 3.617 3.029 1.00 92.94 179 SER A C 1
ATOM 1478 O O . SER A 1 179 ? -5.697 3.678 4.004 1.00 92.94 179 SER A O 1
ATOM 1480 N N . LEU A 1 180 ? -3.690 3.190 3.139 1.00 94.19 180 LEU A N 1
ATOM 1481 C CA . LEU A 1 180 ? -3.095 2.755 4.405 1.00 94.19 180 LEU A CA 1
ATOM 1482 C C . LEU A 1 180 ? -2.821 3.933 5.341 1.00 94.19 180 LEU A C 1
ATOM 1484 O O . LEU A 1 180 ? -3.045 3.805 6.544 1.00 94.19 180 LEU A O 1
ATOM 1488 N N . VAL A 1 181 ? -2.395 5.087 4.815 1.00 95.75 181 VAL A N 1
ATOM 1489 C CA . VAL A 1 181 ? -2.261 6.343 5.581 1.00 95.75 181 VAL A CA 1
ATOM 1490 C C . VAL A 1 181 ? -3.598 6.697 6.225 1.00 95.75 181 VAL A C 1
ATOM 1492 O O . VAL A 1 181 ? -3.673 6.961 7.430 1.00 95.75 181 VAL A O 1
ATOM 1495 N N . LEU A 1 182 ? -4.668 6.669 5.431 1.00 97.19 182 LEU A N 1
ATOM 1496 C CA . LEU A 1 182 ? -6.005 7.042 5.876 1.00 97.19 182 LEU A CA 1
ATOM 1497 C C . LEU A 1 182 ? -6.575 6.003 6.842 1.00 97.19 182 LEU A C 1
ATOM 1499 O O . LEU A 1 182 ? -7.031 6.378 7.918 1.00 97.19 182 LEU A O 1
ATOM 1503 N N . PHE A 1 183 ? -6.453 4.709 6.539 1.00 97.31 183 PHE A N 1
ATOM 1504 C CA . PHE A 1 183 ? -6.857 3.630 7.441 1.00 97.31 183 PHE A CA 1
ATOM 1505 C C . PHE A 1 183 ? -6.137 3.709 8.797 1.00 97.31 183 PHE A C 1
ATOM 1507 O O . PHE A 1 183 ? -6.783 3.710 9.844 1.00 97.31 183 PHE A O 1
ATOM 1514 N N . SER A 1 184 ? -4.811 3.870 8.800 1.00 97.44 184 SER A N 1
ATOM 1515 C CA . SER A 1 184 ? -4.021 4.016 10.034 1.00 97.44 184 SER A CA 1
ATOM 1516 C C . SER A 1 184 ? -4.445 5.249 10.834 1.00 97.44 184 SER A C 1
ATOM 1518 O O . SER A 1 184 ? -4.549 5.197 12.060 1.00 97.44 184 SER A O 1
ATOM 1520 N N . SER A 1 185 ? -4.753 6.349 10.140 1.00 97.75 185 SER A N 1
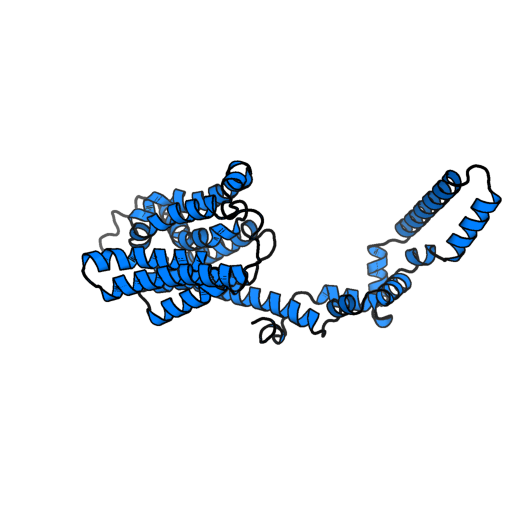ATOM 1521 C CA . SER A 1 185 ? -5.288 7.562 10.764 1.00 97.75 185 SER A CA 1
ATOM 1522 C C . SER A 1 185 ? -6.652 7.307 11.404 1.00 97.75 185 SER A C 1
ATOM 1524 O O . SER A 1 185 ? -6.888 7.753 12.525 1.00 97.75 185 SER A O 1
ATOM 1526 N N . MET A 1 186 ? -7.540 6.553 10.743 1.00 97.75 186 MET A N 1
ATOM 1527 C CA . MET A 1 186 ? -8.837 6.164 11.306 1.00 97.75 186 MET A CA 1
ATOM 1528 C C . MET A 1 186 ? -8.668 5.340 12.584 1.00 97.75 186 MET A C 1
ATOM 1530 O O . MET A 1 186 ? -9.370 5.610 13.561 1.00 97.75 186 MET A O 1
ATOM 1534 N N . LEU A 1 187 ? -7.727 4.387 12.616 1.00 97.56 187 LEU A N 1
ATOM 1535 C CA . LEU A 1 187 ? -7.414 3.614 13.824 1.00 97.56 187 LEU A CA 1
ATOM 1536 C C . LEU A 1 187 ? -6.955 4.526 14.965 1.00 97.56 187 LEU A C 1
ATOM 1538 O O . LEU A 1 187 ? -7.492 4.449 16.072 1.00 97.56 187 LEU A O 1
ATOM 1542 N N . LEU A 1 188 ? -6.007 5.424 14.685 1.00 97.19 188 LEU A N 1
ATOM 1543 C CA . LEU A 1 188 ? -5.456 6.355 15.668 1.00 97.19 188 LEU A CA 1
ATOM 1544 C C . LEU A 1 188 ? -6.533 7.299 16.225 1.00 97.19 188 LEU A C 1
ATOM 1546 O O . LEU A 1 188 ? -6.661 7.446 17.441 1.00 97.19 188 LEU A O 1
ATOM 1550 N N . ILE A 1 189 ? -7.344 7.904 15.352 1.00 96.69 189 ILE A N 1
ATOM 1551 C CA . ILE A 1 189 ? -8.443 8.799 15.744 1.00 96.69 189 ILE A CA 1
ATOM 1552 C C . ILE A 1 189 ? -9.491 8.034 16.560 1.00 96.69 189 ILE A C 1
ATOM 1554 O O . ILE A 1 189 ? -9.951 8.534 17.585 1.00 96.69 189 ILE A O 1
ATOM 1558 N N . THR A 1 190 ? -9.834 6.811 16.147 1.00 95.19 190 THR A N 1
ATOM 1559 C CA . THR A 1 190 ? -10.782 5.948 16.868 1.00 95.19 190 THR A CA 1
ATOM 1560 C C . THR A 1 190 ? -10.275 5.613 18.266 1.00 95.19 190 THR A C 1
ATOM 1562 O O . THR A 1 190 ? -11.038 5.693 19.233 1.00 95.19 190 THR A O 1
ATOM 1565 N N . LYS A 1 191 ? -8.988 5.266 18.389 1.00 94.88 191 LYS A N 1
ATOM 1566 C CA . LYS A 1 191 ? -8.356 4.914 19.664 1.00 94.88 191 LYS A CA 1
ATOM 1567 C C . LYS A 1 191 ? -8.253 6.104 20.622 1.00 94.88 191 LYS A C 1
ATOM 1569 O O . LYS A 1 191 ? -8.393 5.906 21.829 1.00 94.88 191 LYS A O 1
ATOM 1574 N N . ARG A 1 192 ? -8.035 7.313 20.096 1.00 94.00 192 ARG A N 1
ATOM 1575 C CA . ARG A 1 192 ? -7.959 8.566 20.869 1.00 94.00 192 ARG A CA 1
ATOM 1576 C C . ARG A 1 192 ? -9.316 9.214 21.167 1.00 94.00 192 ARG A C 1
ATOM 1578 O O . ARG A 1 192 ? -9.336 10.234 21.843 1.00 94.00 192 ARG A O 1
ATOM 1585 N N . ASP A 1 193 ? -10.420 8.665 20.650 1.00 88.25 193 ASP A N 1
ATOM 1586 C CA . ASP A 1 193 ? -11.741 9.326 20.622 1.00 88.25 193 ASP A CA 1
ATOM 1587 C C . ASP A 1 193 ? -11.643 10.770 20.080 1.00 88.25 193 ASP A C 1
ATOM 1589 O O . ASP A 1 193 ? -12.142 11.732 20.664 1.00 88.25 193 ASP A O 1
ATOM 1593 N N . GLY A 1 194 ? -10.909 10.925 18.972 1.00 89.19 194 GLY A N 1
ATOM 1594 C CA . GLY A 1 194 ? -10.623 12.220 18.361 1.00 89.19 194 GLY A CA 1
ATOM 1595 C C . GLY A 1 194 ? -11.830 12.860 17.663 1.00 89.19 194 GLY A C 1
ATOM 1596 O O . GLY A 1 194 ? -12.965 12.387 17.719 1.00 89.19 194 GLY A O 1
ATOM 1597 N N . SER A 1 195 ? -11.581 13.970 16.962 1.00 93.25 195 SER A N 1
ATOM 1598 C CA . SER A 1 195 ? -12.643 14.738 16.301 1.00 93.25 195 SER A CA 1
ATOM 1599 C C . SER A 1 195 ? -13.437 13.896 15.297 1.00 93.25 195 SER A C 1
ATOM 1601 O O . SER A 1 195 ? -12.896 13.386 14.314 1.00 93.25 195 SER A O 1
ATOM 1603 N N . ARG A 1 196 ? -14.757 13.831 15.505 1.00 93.06 196 ARG A N 1
ATOM 1604 C CA . ARG A 1 196 ? -15.706 13.155 14.604 1.00 93.06 196 ARG A CA 1
ATOM 1605 C C . ARG A 1 196 ? -15.694 13.744 13.199 1.00 93.06 196 ARG A C 1
ATOM 1607 O O . ARG A 1 196 ? -15.807 13.004 12.233 1.00 93.06 196 ARG A O 1
ATOM 1614 N N . LEU A 1 197 ? -15.521 15.062 13.085 1.00 94.44 197 LEU A N 1
ATOM 1615 C CA . LEU A 1 197 ? -15.431 15.735 11.791 1.00 94.44 197 LEU A CA 1
ATOM 1616 C C . LEU A 1 197 ? -14.185 15.281 11.026 1.00 94.44 197 LEU A C 1
ATOM 1618 O O . LEU A 1 197 ? -14.279 14.960 9.845 1.00 94.44 197 LEU A O 1
ATOM 1622 N N . VAL A 1 198 ? -13.042 15.183 11.711 1.00 95.75 198 VAL A N 1
ATOM 1623 C CA . VAL A 1 198 ? -11.803 14.677 11.103 1.00 95.75 198 VAL A CA 1
ATOM 1624 C C . VAL A 1 198 ? -11.975 13.215 10.695 1.00 95.75 198 VAL A C 1
ATOM 1626 O O . VAL A 1 198 ? -11.611 12.860 9.579 1.00 95.75 198 VAL A O 1
ATOM 1629 N N . LEU A 1 199 ? -12.597 12.382 11.536 1.00 96.56 199 LEU A N 1
ATOM 1630 C CA . LEU A 1 199 ? -12.870 10.985 11.193 1.00 96.56 199 LEU A CA 1
ATOM 1631 C C . LEU A 1 199 ? -13.766 10.854 9.950 1.00 96.56 199 LEU A C 1
ATOM 1633 O O . LEU A 1 199 ? -13.464 10.048 9.072 1.00 96.56 199 LEU A O 1
ATOM 1637 N N . SER A 1 200 ? -14.820 11.667 9.831 1.00 96.12 200 SER A N 1
ATOM 1638 C CA . SER A 1 200 ? -15.668 11.695 8.632 1.00 96.12 200 SER A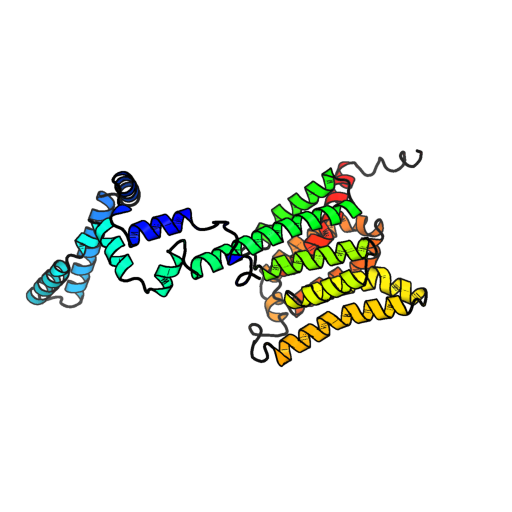 CA 1
ATOM 1639 C C . SER A 1 200 ? -14.891 12.101 7.383 1.00 96.12 200 SER A C 1
ATOM 1641 O O . SER A 1 200 ? -15.008 11.436 6.359 1.00 96.12 200 SER A O 1
ATOM 1643 N N . LEU A 1 201 ? -14.073 13.157 7.463 1.00 96.56 201 LEU A N 1
ATOM 1644 C CA . LEU A 1 201 ? -13.260 13.618 6.333 1.00 96.56 201 LEU A CA 1
ATOM 1645 C C . LEU A 1 201 ? -12.259 12.551 5.887 1.00 96.56 201 LEU A C 1
ATOM 1647 O O . LEU A 1 201 ? -12.157 12.271 4.696 1.00 96.56 201 LEU A O 1
ATOM 1651 N N . VAL A 1 202 ? -11.569 11.914 6.837 1.00 96.88 202 VAL A N 1
ATOM 1652 C CA . VAL A 1 202 ? -10.636 10.818 6.548 1.00 96.88 202 VAL A CA 1
ATOM 1653 C C . VAL A 1 202 ? -11.374 9.627 5.936 1.00 96.88 202 VAL A C 1
ATOM 1655 O O . VAL A 1 202 ? -10.864 9.034 4.994 1.00 96.88 202 VAL A O 1
ATOM 1658 N N . THR A 1 203 ? -12.583 9.304 6.404 1.00 96.88 203 THR A N 1
ATOM 1659 C CA . THR A 1 203 ? -13.399 8.211 5.842 1.00 96.88 203 THR A CA 1
ATOM 1660 C C . THR A 1 203 ? -13.793 8.498 4.393 1.00 96.88 203 THR A C 1
ATOM 1662 O O . THR A 1 203 ? -13.619 7.639 3.533 1.00 96.88 203 THR A O 1
ATOM 1665 N N . ILE A 1 204 ? -14.276 9.711 4.104 1.00 96.00 204 ILE A N 1
ATOM 1666 C CA . ILE A 1 204 ? -14.652 10.137 2.746 1.00 96.00 204 ILE A CA 1
ATOM 1667 C C . ILE A 1 204 ? -13.430 10.116 1.823 1.00 96.00 204 ILE A C 1
ATOM 1669 O O . ILE A 1 204 ? -13.504 9.570 0.727 1.00 96.00 204 ILE A O 1
ATOM 1673 N N . LEU A 1 205 ? -12.295 10.652 2.278 1.00 94.88 205 LEU A N 1
ATOM 1674 C CA . LEU A 1 205 ? -11.051 10.635 1.510 1.00 94.88 205 LEU A CA 1
ATOM 1675 C C . LEU A 1 205 ? -10.533 9.204 1.305 1.00 94.88 205 LEU A C 1
ATOM 1677 O O . LEU A 1 205 ? -10.006 8.880 0.249 1.00 94.88 205 LEU A O 1
ATOM 1681 N N . CYS A 1 206 ? -10.718 8.314 2.282 1.00 94.69 206 CYS A N 1
ATOM 1682 C CA . CYS A 1 206 ? -10.332 6.912 2.146 1.00 94.69 206 CYS A CA 1
ATOM 1683 C C . CYS A 1 206 ? -11.158 6.226 1.054 1.00 94.69 206 CYS A C 1
ATOM 1685 O O . CYS A 1 206 ? -10.603 5.465 0.271 1.00 94.69 206 CYS A O 1
ATOM 1687 N N . CYS A 1 207 ? -12.438 6.583 0.905 1.00 92.50 207 CYS A N 1
ATOM 1688 C CA . CYS A 1 207 ? -13.293 6.064 -0.164 1.00 92.50 207 CYS A CA 1
ATOM 1689 C C . CYS A 1 207 ? -12.820 6.439 -1.578 1.00 92.50 207 CYS A C 1
ATOM 1691 O O . CYS A 1 207 ? -13.172 5.731 -2.514 1.00 92.50 207 CYS A O 1
ATOM 1693 N N . THR A 1 208 ? -12.038 7.514 -1.757 1.00 89.00 208 THR A N 1
ATOM 1694 C CA . THR A 1 208 ? -11.479 7.868 -3.077 1.00 89.00 208 THR A CA 1
ATOM 1695 C C . THR A 1 208 ? -10.253 7.037 -3.441 1.00 89.00 208 THR A C 1
ATOM 1697 O O . THR A 1 208 ? -9.850 7.040 -4.597 1.00 89.00 208 THR A O 1
ATOM 1700 N N . ALA A 1 209 ? -9.626 6.390 -2.454 1.00 87.81 209 ALA A N 1
ATOM 1701 C CA . ALA A 1 209 ? -8.540 5.446 -2.672 1.00 87.81 209 ALA A CA 1
ATOM 1702 C C . ALA A 1 209 ? -9.086 4.014 -2.663 1.00 87.81 209 ALA A C 1
ATOM 1704 O O . ALA A 1 209 ? -9.011 3.325 -3.667 1.00 87.81 209 ALA A O 1
ATOM 1705 N N . ARG A 1 210 ? -9.675 3.586 -1.540 1.00 88.62 210 ARG A N 1
ATOM 1706 C CA . ARG A 1 210 ? -10.156 2.224 -1.300 1.00 88.62 210 ARG A CA 1
ATOM 1707 C C . ARG A 1 210 ? -11.355 2.207 -0.352 1.00 88.62 210 ARG A C 1
ATOM 1709 O O . ARG A 1 210 ? -11.234 2.477 0.848 1.00 88.62 210 ARG A O 1
ATOM 1716 N N . THR A 1 211 ? -12.533 1.880 -0.881 1.00 90.75 211 THR A N 1
ATOM 1717 C CA . THR A 1 211 ? -13.784 1.847 -0.105 1.00 90.75 211 THR A CA 1
ATOM 1718 C C . THR A 1 211 ? -13.824 0.707 0.913 1.00 90.75 211 THR A C 1
ATOM 1720 O O . THR A 1 211 ? -14.399 0.872 1.987 1.00 90.75 211 THR A O 1
ATOM 1723 N N . ASP A 1 212 ? -13.165 -0.417 0.640 1.00 89.44 212 ASP A N 1
ATOM 1724 C CA . ASP A 1 212 ? -13.011 -1.538 1.569 1.00 89.44 212 ASP A CA 1
ATOM 1725 C C . ASP A 1 212 ? -12.220 -1.127 2.820 1.00 89.44 212 ASP A C 1
ATOM 1727 O O . ASP A 1 212 ? -12.680 -1.341 3.944 1.00 89.44 212 ASP A O 1
ATOM 1731 N N . HIS A 1 213 ? -11.085 -0.441 2.660 1.00 93.62 213 HIS A N 1
ATOM 1732 C CA . HIS A 1 213 ? -10.307 0.073 3.795 1.00 93.62 213 HIS A CA 1
ATOM 1733 C C . HIS A 1 213 ? -11.133 1.050 4.649 1.00 93.62 213 HIS A C 1
ATOM 1735 O O . HIS A 1 213 ? -11.133 0.959 5.881 1.00 93.62 213 HIS A O 1
ATOM 1741 N N . ALA A 1 214 ? -11.886 1.951 4.009 1.00 96.06 214 ALA A N 1
ATOM 1742 C CA . ALA A 1 214 ? -12.780 2.877 4.702 1.00 96.06 214 ALA A CA 1
ATOM 1743 C C . ALA A 1 214 ? -13.889 2.141 5.479 1.00 96.06 214 ALA A C 1
ATOM 1745 O O . ALA A 1 214 ? -14.165 2.484 6.631 1.00 96.06 214 ALA A O 1
ATOM 1746 N N . LEU A 1 215 ? -14.485 1.101 4.884 1.00 95.75 215 LEU A N 1
ATOM 1747 C CA . LEU A 1 215 ? -15.521 0.277 5.511 1.00 95.75 215 LEU A CA 1
ATOM 1748 C C . LEU A 1 215 ? -15.008 -0.408 6.778 1.00 95.75 215 LEU A C 1
ATOM 1750 O O . LEU A 1 215 ? -15.648 -0.321 7.827 1.00 95.75 215 LEU A O 1
ATOM 1754 N N . PHE A 1 216 ? -13.843 -1.054 6.712 1.00 95.94 216 PHE A N 1
ATOM 1755 C CA . PHE A 1 216 ? -13.285 -1.750 7.871 1.00 95.94 216 PHE A CA 1
ATOM 1756 C C . PHE A 1 216 ? -12.801 -0.786 8.957 1.00 95.94 216 PHE A C 1
ATOM 1758 O O . PHE A 1 216 ? -13.006 -1.053 10.141 1.00 95.94 216 PHE A O 1
ATOM 1765 N N . GLY A 1 217 ? -12.259 0.378 8.588 1.00 96.25 217 GLY A N 1
ATOM 1766 C CA . GLY A 1 217 ? -11.960 1.436 9.555 1.00 96.25 217 GLY A CA 1
ATOM 1767 C C . GLY A 1 217 ? -13.221 1.935 10.279 1.00 96.25 217 GLY A C 1
ATOM 1768 O O . GLY A 1 217 ? -13.227 2.073 11.505 1.00 96.25 217 GLY A O 1
ATOM 1769 N N . ALA A 1 218 ? -14.316 2.151 9.543 1.00 96.69 218 ALA A N 1
ATOM 1770 C CA . ALA A 1 218 ? -15.607 2.547 10.107 1.00 96.69 218 ALA A CA 1
ATOM 1771 C C . ALA A 1 218 ? -16.223 1.449 10.992 1.00 96.69 218 ALA A C 1
ATOM 1773 O O . ALA A 1 218 ? -16.794 1.743 12.046 1.00 96.69 218 ALA A O 1
ATOM 1774 N N . LEU A 1 219 ? -16.061 0.178 10.614 1.00 96.88 219 LEU A N 1
ATOM 1775 C CA . LEU A 1 219 ? -16.480 -0.964 11.422 1.00 96.88 219 LEU A CA 1
ATOM 1776 C C . LEU A 1 219 ? -15.740 -1.011 12.758 1.00 96.88 219 LEU A C 1
ATOM 1778 O O . LEU A 1 219 ? -16.380 -1.165 13.795 1.00 96.88 219 LEU A O 1
ATOM 1782 N N . ILE A 1 220 ? -14.419 -0.820 12.757 1.00 96.50 220 ILE A N 1
ATOM 1783 C CA . ILE A 1 220 ? -13.612 -0.761 13.984 1.00 96.50 220 ILE A CA 1
ATOM 1784 C C . ILE A 1 220 ? -14.123 0.355 14.909 1.00 96.50 220 ILE A C 1
ATOM 1786 O O . ILE A 1 220 ? -14.287 0.129 16.110 1.00 96.50 220 ILE A O 1
ATOM 1790 N N . TYR A 1 221 ? -14.468 1.527 14.365 1.00 96.00 221 TYR A N 1
ATOM 1791 C CA . TYR A 1 221 ? -15.112 2.592 15.139 1.00 96.00 221 TYR A CA 1
ATOM 1792 C C . TYR A 1 221 ? -16.467 2.159 15.725 1.00 96.00 221 TYR A C 1
ATOM 1794 O O . TYR A 1 221 ? -16.733 2.368 16.913 1.00 96.00 221 TYR A O 1
ATOM 1802 N N . GLY A 1 222 ? -17.323 1.528 14.915 1.00 94.50 222 GLY A N 1
ATOM 1803 C CA . GLY A 1 222 ? -18.622 1.008 15.345 1.00 94.50 222 GLY A CA 1
ATOM 1804 C C . GLY A 1 222 ? -18.516 -0.042 16.457 1.00 94.50 222 GLY A C 1
ATOM 1805 O O . GLY A 1 222 ? -19.294 -0.005 17.412 1.00 94.50 222 GLY A O 1
ATOM 1806 N N . LEU A 1 223 ? -17.519 -0.925 16.388 1.00 94.81 223 LEU A N 1
ATOM 1807 C CA . LEU A 1 223 ? -17.239 -1.924 17.420 1.00 94.81 223 LEU A CA 1
ATOM 1808 C C . LEU A 1 223 ? -16.713 -1.287 18.715 1.00 94.81 223 LEU A C 1
ATOM 1810 O O . LEU A 1 223 ? -17.138 -1.676 19.802 1.00 94.81 223 LEU A O 1
ATOM 1814 N N . MET A 1 224 ? -15.835 -0.282 18.618 1.00 93.50 224 MET A N 1
ATOM 1815 C CA . MET A 1 224 ? -15.291 0.416 19.791 1.00 93.50 224 MET A CA 1
ATOM 1816 C C . MET A 1 224 ? -16.337 1.240 20.535 1.00 93.50 224 MET A C 1
ATOM 1818 O O . MET A 1 224 ? -16.447 1.146 21.759 1.00 93.50 224 MET A O 1
ATOM 1822 N N . HIS A 1 225 ? -17.074 2.068 19.795 1.00 89.88 225 HIS A N 1
ATOM 1823 C CA . HIS A 1 225 ? -17.904 3.130 20.362 1.00 89.88 225 HIS A CA 1
ATOM 1824 C C . HIS A 1 225 ? -19.396 2.904 20.129 1.00 89.88 225 HIS A C 1
ATOM 1826 O O . HIS A 1 225 ? -20.203 3.234 20.997 1.00 89.88 225 HIS A O 1
ATOM 1832 N N . GLY A 1 226 ? -19.789 2.325 18.995 1.00 80.38 226 GLY A N 1
ATOM 1833 C CA . GLY A 1 226 ? -21.192 2.175 18.593 1.00 80.38 226 GLY A CA 1
ATOM 1834 C C . GLY A 1 226 ? -21.989 1.209 19.475 1.00 80.38 226 GLY A C 1
ATOM 1835 O O . GLY A 1 226 ? -23.063 1.571 19.957 1.00 80.38 226 GLY A O 1
ATOM 1836 N N . ILE A 1 227 ? -21.453 0.014 19.753 1.00 81.44 227 ILE A N 1
ATOM 1837 C CA . ILE A 1 227 ? -22.142 -1.019 20.559 1.00 81.44 227 ILE A CA 1
ATOM 1838 C C . ILE A 1 227 ? -22.418 -0.522 21.984 1.00 81.44 227 ILE A C 1
ATOM 1840 O O . ILE A 1 227 ? -23.529 -0.645 22.508 1.00 81.44 227 ILE A O 1
ATOM 1844 N N . GLU A 1 228 ? -21.415 0.077 22.623 1.00 82.25 228 GLU A N 1
ATOM 1845 C CA . GLU A 1 228 ? -21.559 0.599 23.981 1.00 82.25 228 GLU A CA 1
ATOM 1846 C C . GLU A 1 228 ? -22.479 1.825 24.025 1.00 82.25 228 GLU A C 1
ATOM 1848 O O . GLU A 1 228 ? -23.289 1.962 24.945 1.00 82.25 228 GLU A O 1
ATOM 1853 N N . SER A 1 229 ? -22.427 2.672 22.994 1.00 83.56 229 SER A N 1
ATOM 1854 C CA . SER A 1 229 ? -23.342 3.805 22.839 1.00 83.56 229 SER A CA 1
ATOM 1855 C C . SER A 1 229 ? -24.793 3.359 22.697 1.00 83.56 229 SER A C 1
ATOM 1857 O O . SER A 1 229 ? -25.669 3.973 23.303 1.00 83.56 229 SER A O 1
ATOM 1859 N N . LEU A 1 230 ? -25.057 2.273 21.964 1.00 81.00 230 LEU A N 1
ATOM 1860 C CA . LEU A 1 230 ? -26.393 1.688 21.842 1.00 81.00 230 LEU A CA 1
ATOM 1861 C C . LEU A 1 230 ? -26.897 1.199 23.204 1.00 81.00 230 LEU A C 1
ATOM 1863 O O . LEU A 1 230 ? -28.001 1.553 23.620 1.00 81.00 230 LEU A O 1
ATOM 1867 N N . ARG A 1 231 ? -26.053 0.479 23.955 1.00 83.88 231 ARG A N 1
ATOM 1868 C CA . ARG A 1 231 ? -26.379 0.020 25.315 1.00 83.88 231 ARG A CA 1
ATOM 1869 C C . ARG A 1 231 ? -26.664 1.186 26.269 1.00 83.88 231 ARG A C 1
ATOM 1871 O O . ARG A 1 231 ? -27.559 1.088 27.105 1.00 83.88 231 ARG A O 1
ATOM 1878 N N . ARG A 1 232 ? -25.932 2.295 26.131 1.00 87.56 232 ARG A N 1
ATOM 1879 C CA . ARG A 1 232 ? -26.094 3.528 26.924 1.00 87.56 232 ARG A CA 1
ATOM 1880 C C . ARG A 1 232 ? -27.132 4.507 26.358 1.00 87.56 232 ARG A C 1
ATOM 1882 O O . ARG A 1 232 ? -27.262 5.605 26.891 1.00 87.56 232 ARG A O 1
ATOM 1889 N N . ARG A 1 233 ? -27.866 4.136 25.299 1.00 86.69 233 ARG A N 1
ATOM 1890 C CA . ARG A 1 233 ? -28.873 4.975 24.613 1.00 86.69 233 ARG A CA 1
ATOM 1891 C C . ARG A 1 233 ? -28.332 6.327 24.112 1.00 86.69 233 ARG A C 1
ATOM 1893 O O . ARG A 1 233 ? -29.066 7.307 24.009 1.00 86.69 233 ARG A O 1
ATOM 1900 N N . GLN A 1 234 ? -27.048 6.389 23.763 1.00 90.12 234 GLN A N 1
ATOM 1901 C CA . GLN A 1 234 ? -26.401 7.567 23.183 1.00 90.12 234 GLN A CA 1
ATOM 1902 C C . GLN A 1 234 ? -26.626 7.618 21.665 1.00 90.12 234 GLN A C 1
ATOM 1904 O O . GLN A 1 234 ? -25.710 7.390 20.871 1.00 90.12 234 GLN A O 1
ATOM 1909 N N . TRP A 1 235 ? -27.859 7.930 21.261 1.00 89.44 235 TRP A N 1
ATOM 1910 C CA . TRP A 1 235 ? -28.315 7.854 19.868 1.00 89.44 235 TRP A CA 1
ATOM 1911 C C . TRP A 1 235 ? -27.449 8.619 18.866 1.00 89.44 235 TRP A C 1
ATOM 1913 O O . TRP A 1 235 ? -27.204 8.110 17.779 1.00 89.44 235 TRP A O 1
ATOM 1923 N N . LEU A 1 236 ? -26.909 9.787 19.229 1.00 88.12 236 LEU A N 1
ATOM 1924 C CA . LEU A 1 236 ? -26.036 10.559 18.336 1.00 88.12 236 LEU A CA 1
ATOM 1925 C C . LEU A 1 236 ? -24.762 9.798 17.939 1.00 88.12 236 LEU A C 1
ATOM 1927 O O . LEU A 1 236 ? -24.343 9.876 16.788 1.00 88.12 236 LEU A O 1
ATOM 1931 N N . ARG A 1 237 ? -24.145 9.051 18.866 1.00 87.50 237 ARG A N 1
ATOM 1932 C CA . ARG A 1 237 ? -22.956 8.239 18.552 1.00 87.50 237 ARG A CA 1
ATOM 1933 C C . ARG A 1 237 ? -23.325 7.027 17.704 1.00 87.50 237 ARG A C 1
ATOM 1935 O O . ARG A 1 237 ? -22.592 6.704 16.782 1.00 87.50 237 ARG A O 1
ATOM 1942 N N . VAL A 1 238 ? -24.472 6.404 17.977 1.00 90.69 238 VAL A N 1
ATOM 1943 C CA . VAL A 1 238 ? -24.983 5.273 17.183 1.00 90.69 238 VAL A CA 1
ATOM 1944 C C . VAL A 1 238 ? -25.261 5.704 15.743 1.00 90.69 238 VAL A C 1
ATOM 1946 O O . VAL A 1 238 ? -24.794 5.057 14.812 1.00 90.69 238 VAL A O 1
ATOM 1949 N N . LEU A 1 239 ? -25.963 6.827 15.562 1.00 92.75 239 LEU A N 1
ATOM 1950 C CA . LEU A 1 239 ? -26.230 7.416 14.249 1.00 92.75 239 LEU A CA 1
ATOM 1951 C C . LEU A 1 239 ? -24.933 7.764 13.523 1.00 92.75 239 LEU A C 1
ATOM 1953 O O . LEU A 1 239 ? -24.811 7.502 12.333 1.00 92.75 239 LEU A O 1
ATOM 1957 N N . PHE A 1 240 ? -23.948 8.305 14.239 1.00 94.12 240 PHE A N 1
ATOM 1958 C CA . PHE A 1 240 ? -22.642 8.601 13.666 1.00 94.12 240 PHE A CA 1
ATOM 1959 C C . PHE A 1 240 ? -21.886 7.332 13.233 1.00 94.12 240 PHE A C 1
ATOM 1961 O O . PHE A 1 240 ? -21.367 7.293 12.123 1.00 94.12 240 PHE A O 1
ATOM 1968 N N . SER A 1 241 ? -21.875 6.268 14.045 1.00 93.69 241 SER A N 1
ATOM 1969 C CA . SER A 1 241 ? -21.307 4.969 13.649 1.00 93.69 241 SER A CA 1
ATOM 1970 C C . SER A 1 241 ? -22.007 4.386 12.419 1.00 93.69 241 SER A C 1
ATOM 1972 O O . SER A 1 241 ? -21.339 3.892 11.515 1.00 93.69 241 SER A O 1
ATOM 1974 N N . ALA A 1 242 ? -23.339 4.469 12.358 1.00 94.25 242 ALA A N 1
ATOM 1975 C CA . ALA A 1 242 ? -24.107 4.025 11.198 1.00 94.25 242 ALA A CA 1
ATOM 1976 C C . ALA A 1 242 ? -23.772 4.857 9.951 1.00 94.25 242 ALA A C 1
ATOM 1978 O O . ALA A 1 242 ? -23.544 4.297 8.884 1.00 94.25 242 ALA A O 1
ATOM 1979 N N . LEU A 1 243 ? -23.668 6.182 10.092 1.00 95.62 243 LEU A N 1
ATOM 1980 C CA . LEU A 1 243 ? -23.283 7.082 9.007 1.00 95.62 243 LEU A CA 1
ATOM 1981 C C . LEU A 1 243 ? -21.896 6.734 8.451 1.00 95.62 243 LEU A C 1
ATOM 1983 O O . LEU A 1 243 ? -21.740 6.635 7.237 1.00 95.62 243 LEU A O 1
ATOM 1987 N N . LEU A 1 244 ? -20.909 6.500 9.324 1.00 96.12 244 LEU A N 1
ATOM 1988 C CA . LEU A 1 244 ? -19.560 6.111 8.904 1.00 96.12 244 LEU A CA 1
ATOM 1989 C C . LEU A 1 244 ? -19.540 4.788 8.131 1.00 96.12 244 LEU A C 1
ATOM 1991 O O . LEU A 1 244 ? -18.742 4.653 7.213 1.00 96.12 244 LEU A O 1
ATOM 1995 N N . LEU A 1 245 ? -20.413 3.833 8.464 1.00 95.62 245 LEU A N 1
ATOM 1996 C CA . LEU A 1 245 ? -20.544 2.570 7.728 1.00 95.62 245 LEU A CA 1
ATOM 1997 C C . LEU A 1 245 ? -21.272 2.733 6.387 1.00 95.62 245 LEU A C 1
ATOM 1999 O O . LEU A 1 245 ? -20.961 2.029 5.430 1.00 95.62 245 LEU A O 1
ATOM 2003 N N . ILE A 1 246 ? -22.227 3.661 6.300 1.00 96.62 246 ILE A N 1
ATOM 2004 C CA . ILE A 1 246 ? -22.990 3.922 5.071 1.00 96.62 246 ILE A CA 1
ATOM 2005 C C . ILE A 1 246 ? -22.120 4.605 4.010 1.00 96.62 246 ILE A C 1
ATOM 2007 O O . ILE A 1 246 ? -22.261 4.284 2.832 1.00 96.62 246 ILE A O 1
ATOM 2011 N N . ILE A 1 247 ? -21.220 5.516 4.402 1.00 96.00 247 ILE A N 1
ATOM 2012 C CA . ILE A 1 247 ? -20.392 6.295 3.462 1.00 96.00 247 ILE A CA 1
ATOM 2013 C C . ILE A 1 247 ? -19.614 5.388 2.480 1.00 96.00 247 ILE A C 1
ATOM 2015 O O . ILE A 1 247 ? -19.790 5.569 1.275 1.00 96.00 247 ILE A O 1
ATOM 2019 N N . PRO A 1 248 ? -18.826 4.384 2.921 1.00 95.19 248 PRO A N 1
ATOM 2020 C CA . PRO A 1 248 ? -18.084 3.510 2.011 1.00 95.19 248 PRO A CA 1
ATOM 2021 C C . PRO A 1 248 ? -18.971 2.631 1.128 1.00 95.19 248 PRO A C 1
ATOM 2023 O O . PRO A 1 248 ? -18.647 2.400 -0.037 1.00 95.19 248 PRO A O 1
ATOM 2026 N N . VAL A 1 249 ? -20.111 2.168 1.651 1.00 92.81 249 VAL A N 1
ATOM 2027 C CA . VAL A 1 249 ? -21.076 1.367 0.880 1.00 92.81 249 VAL A CA 1
ATOM 2028 C C . VAL A 1 249 ? -21.694 2.215 -0.231 1.00 92.81 249 VAL A C 1
ATOM 2030 O O . VAL A 1 249 ? -21.696 1.809 -1.392 1.00 92.81 249 VAL A O 1
ATOM 2033 N N . ALA A 1 250 ? -22.156 3.423 0.101 1.00 93.06 250 ALA A N 1
ATOM 2034 C CA . ALA A 1 250 ? -22.700 4.365 -0.868 1.00 93.06 250 ALA A CA 1
ATOM 2035 C C . ALA A 1 250 ? -21.647 4.772 -1.908 1.00 93.06 250 ALA A C 1
ATOM 2037 O O . ALA A 1 250 ? -21.946 4.775 -3.099 1.00 93.06 250 ALA A O 1
ATOM 2038 N N . ALA A 1 251 ? -20.410 5.045 -1.481 1.00 91.81 251 ALA A N 1
ATOM 2039 C CA . ALA A 1 251 ? -19.303 5.350 -2.381 1.00 91.81 251 ALA A CA 1
ATOM 2040 C C . ALA A 1 251 ? -19.020 4.191 -3.347 1.00 91.81 251 ALA A C 1
ATOM 2042 O O . ALA A 1 251 ? -18.896 4.424 -4.542 1.00 91.81 251 ALA A O 1
ATOM 2043 N N . THR A 1 252 ? -19.008 2.944 -2.869 1.00 88.69 252 THR A N 1
ATOM 2044 C CA . THR A 1 252 ? -18.809 1.757 -3.721 1.00 88.69 252 THR A CA 1
ATOM 2045 C C . THR A 1 252 ? -19.898 1.645 -4.790 1.00 88.69 252 THR A C 1
ATOM 2047 O O . THR A 1 252 ? -19.601 1.427 -5.964 1.00 88.69 252 THR A O 1
ATOM 2050 N N . VAL A 1 253 ? -21.166 1.848 -4.416 1.00 86.12 253 VAL A N 1
ATOM 2051 C CA . VAL A 1 253 ? -22.290 1.841 -5.368 1.00 86.12 253 VAL A CA 1
ATOM 2052 C C . VAL A 1 253 ? -22.186 2.999 -6.363 1.00 86.12 253 VAL A C 1
ATOM 2054 O O . VAL A 1 253 ? -22.446 2.810 -7.548 1.00 86.12 253 VAL A O 1
ATOM 2057 N N . LEU A 1 254 ? -21.793 4.191 -5.907 1.00 88.50 254 LEU A N 1
ATOM 2058 C CA . LEU A 1 254 ? -21.627 5.357 -6.774 1.00 88.50 254 LEU A CA 1
ATOM 2059 C C . LEU A 1 254 ? -20.496 5.154 -7.789 1.00 88.50 254 LEU A C 1
ATOM 2061 O O . LEU A 1 254 ? -20.691 5.388 -8.980 1.00 88.50 254 LEU A O 1
ATOM 2065 N N . ILE A 1 255 ? -19.338 4.682 -7.326 1.00 83.56 255 ILE A N 1
ATOM 2066 C CA . ILE A 1 255 ? -18.165 4.422 -8.164 1.00 83.56 255 ILE A CA 1
ATOM 2067 C C . ILE A 1 255 ? -18.496 3.351 -9.209 1.00 83.56 255 ILE A C 1
ATOM 2069 O O . ILE A 1 255 ? -18.306 3.591 -10.398 1.00 83.56 255 ILE A O 1
ATOM 2073 N N . SER A 1 256 ? -19.065 2.219 -8.782 1.00 77.81 256 SER A N 1
ATOM 2074 C CA . SER A 1 256 ? -19.394 1.103 -9.681 1.00 77.81 256 SER A CA 1
ATOM 2075 C C . SER A 1 256 ? -20.491 1.426 -10.695 1.00 77.81 256 SER A C 1
ATOM 2077 O O . SER A 1 256 ? -20.419 0.964 -11.825 1.00 77.81 256 SER A O 1
ATOM 2079 N N . ARG A 1 257 ? -21.515 2.212 -10.333 1.00 78.94 257 ARG A N 1
ATOM 2080 C CA . ARG A 1 257 ? -22.641 2.489 -11.244 1.00 78.94 257 ARG A CA 1
ATOM 2081 C C . ARG A 1 257 ? -22.461 3.714 -12.128 1.00 78.94 257 ARG A C 1
ATOM 2083 O O . ARG A 1 257 ? -23.057 3.748 -13.198 1.00 78.94 257 ARG A O 1
ATOM 2090 N N . PHE A 1 258 ? -21.733 4.732 -11.671 1.00 82.12 258 PHE A N 1
ATOM 2091 C CA . PHE A 1 258 ? -21.692 6.028 -12.357 1.00 82.12 258 PHE A CA 1
ATOM 2092 C C . PHE A 1 258 ? -20.314 6.399 -12.892 1.00 82.12 258 PHE A C 1
ATOM 2094 O O . PHE A 1 258 ? -20.242 6.986 -13.965 1.00 82.12 258 PHE A O 1
ATOM 2101 N N . LEU A 1 259 ? -19.237 6.100 -12.158 1.00 76.00 259 LEU A N 1
ATOM 2102 C CA . LEU A 1 259 ? -17.885 6.485 -12.582 1.00 76.00 259 LEU A CA 1
ATOM 2103 C C . LEU A 1 259 ? -17.250 5.432 -13.483 1.00 76.00 259 LEU A C 1
ATOM 2105 O O . LEU A 1 259 ? -16.619 5.783 -14.474 1.00 76.00 259 LEU A O 1
ATOM 2109 N N . PHE A 1 260 ? -17.445 4.156 -13.157 1.00 74.25 260 PHE A N 1
ATOM 2110 C CA . PHE A 1 260 ? -16.855 3.047 -13.899 1.00 74.25 260 PHE A CA 1
ATOM 2111 C C . PHE A 1 260 ? -17.885 1.948 -14.203 1.00 74.25 260 PHE A C 1
ATOM 2113 O O . PHE A 1 260 ? -17.688 0.803 -13.798 1.00 74.25 260 PHE A O 1
ATOM 2120 N N . PRO A 1 261 ? -18.986 2.272 -14.912 1.00 67.56 261 PRO A N 1
ATOM 2121 C CA . PRO A 1 261 ? -20.035 1.300 -15.233 1.00 67.56 261 PRO A CA 1
ATOM 2122 C C . PRO A 1 261 ? -19.546 0.160 -16.137 1.00 67.56 261 PRO A C 1
ATOM 2124 O O . PRO A 1 261 ? -20.102 -0.931 -16.095 1.00 67.56 261 PRO A O 1
ATOM 2127 N N . GLU A 1 262 ? -18.507 0.417 -16.935 1.00 66.25 262 GLU A N 1
ATOM 2128 C CA . GLU A 1 262 ? -17.897 -0.538 -17.870 1.00 66.25 262 GLU A CA 1
ATOM 2129 C C . GLU A 1 262 ? -16.628 -1.193 -17.310 1.00 66.25 262 GLU A C 1
ATOM 2131 O O . GLU A 1 262 ? -16.019 -2.024 -17.980 1.00 66.25 262 GLU A O 1
ATOM 2136 N N . ALA A 1 263 ? -16.203 -0.840 -16.088 1.00 62.03 263 ALA A N 1
ATOM 2137 C CA . ALA A 1 263 ? -15.106 -1.548 -15.445 1.00 62.03 263 ALA A CA 1
ATOM 2138 C C . ALA A 1 263 ? -15.605 -2.921 -14.990 1.00 62.03 263 ALA A C 1
ATOM 2140 O O . ALA A 1 263 ? -16.051 -3.106 -13.855 1.00 62.03 263 ALA A O 1
ATOM 2141 N N . GLU A 1 264 ? -15.515 -3.896 -15.891 1.00 51.84 264 GLU A N 1
ATOM 2142 C CA . GLU A 1 264 ? -15.497 -5.309 -15.543 1.00 51.84 264 GLU A CA 1
ATOM 2143 C C . GLU A 1 264 ? -14.295 -5.525 -14.616 1.00 51.84 264 GLU A C 1
ATOM 2145 O O . GLU A 1 264 ? -13.159 -5.696 -15.060 1.00 51.84 264 GLU A O 1
ATOM 2150 N N . TYR A 1 265 ? -14.509 -5.434 -13.301 1.00 49.56 265 TYR A N 1
ATOM 2151 C CA . TYR A 1 265 ? -13.502 -5.827 -12.321 1.00 49.56 265 TYR A CA 1
ATOM 2152 C C . TYR A 1 265 ? -13.123 -7.277 -12.619 1.00 49.56 265 TYR A C 1
ATOM 2154 O O . TYR A 1 265 ? -13.907 -8.177 -12.341 1.00 49.56 265 TYR A O 1
ATOM 2162 N N . TYR A 1 266 ? -11.952 -7.459 -13.238 1.00 40.16 266 TYR A N 1
ATOM 2163 C CA . TYR A 1 266 ? -11.376 -8.707 -13.736 1.00 40.16 266 TYR A CA 1
ATOM 2164 C C . TYR A 1 266 ? -12.119 -9.987 -13.295 1.00 40.16 266 TYR A C 1
ATOM 2166 O O . TYR A 1 266 ? -11.793 -10.623 -12.290 1.00 40.16 266 TYR A O 1
ATOM 2174 N N . VAL A 1 267 ? -13.063 -10.359 -14.163 1.00 51.25 267 VAL A N 1
ATOM 2175 C CA . VAL A 1 267 ? -13.709 -11.660 -14.386 1.00 51.25 267 VAL A CA 1
ATOM 2176 C C . VAL A 1 267 ? -14.852 -12.068 -13.446 1.00 51.25 267 VAL A C 1
ATOM 2178 O O . VAL A 1 267 ? -15.820 -12.595 -13.971 1.00 51.25 267 VAL A O 1
ATOM 2181 N N . ASP A 1 268 ? -14.863 -11.753 -12.144 1.00 59.66 268 ASP A N 1
ATOM 2182 C CA . ASP A 1 268 ? -15.998 -12.124 -11.268 1.00 59.66 268 ASP A CA 1
ATOM 2183 C C . ASP A 1 268 ? -16.117 -11.256 -10.002 1.00 59.66 268 ASP A C 1
ATOM 2185 O O . ASP A 1 268 ? -15.132 -10.979 -9.318 1.00 59.66 268 ASP A O 1
ATOM 2189 N N . LEU A 1 269 ? -17.344 -10.884 -9.608 1.00 66.19 269 LEU A N 1
ATOM 2190 C CA . LEU A 1 269 ? -17.604 -10.226 -8.311 1.00 66.19 269 LEU A CA 1
ATOM 2191 C C . LEU A 1 269 ? -17.275 -11.159 -7.126 1.00 66.19 269 LEU A C 1
ATOM 2193 O O . LEU A 1 269 ? -16.970 -10.703 -6.025 1.00 66.19 269 LEU A O 1
ATOM 2197 N N . ILE A 1 270 ? -17.369 -12.472 -7.351 1.00 80.25 270 ILE A N 1
ATOM 2198 C CA . ILE A 1 270 ? -17.105 -13.516 -6.363 1.00 80.25 270 ILE A CA 1
ATOM 2199 C C . ILE A 1 270 ? -15.835 -14.254 -6.788 1.00 80.25 270 ILE A C 1
ATOM 2201 O O . ILE A 1 270 ? -15.837 -15.027 -7.734 1.00 80.25 270 ILE A O 1
ATOM 2205 N N . GLN A 1 271 ? -14.756 -14.051 -6.042 1.00 84.06 271 GLN A N 1
ATOM 2206 C CA . GLN 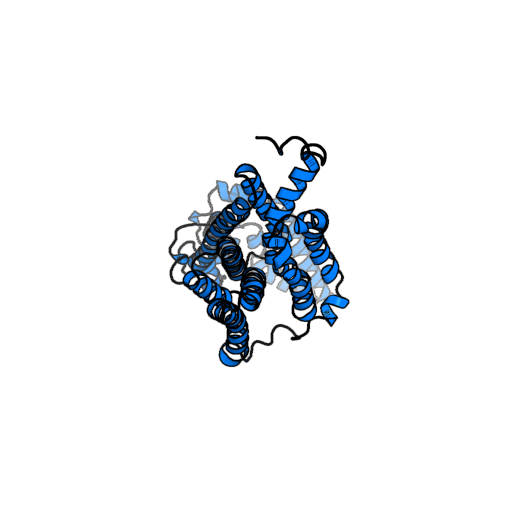A 1 271 ? -13.435 -14.644 -6.276 1.00 84.06 271 GLN A CA 1
ATOM 2207 C C . GLN A 1 271 ? -13.226 -15.955 -5.495 1.00 84.06 271 GLN A C 1
ATOM 2209 O O . GLN A 1 271 ? -12.117 -16.484 -5.421 1.00 84.06 271 GLN A O 1
ATOM 2214 N N . PHE A 1 272 ? -14.293 -16.494 -4.898 1.00 84.69 272 PHE A N 1
ATOM 2215 C CA . PHE A 1 272 ? -14.240 -17.685 -4.051 1.00 84.69 272 PHE A CA 1
ATOM 2216 C C . PHE A 1 272 ? -13.651 -18.904 -4.777 1.00 84.69 272 PHE A C 1
ATOM 2218 O O . PHE A 1 272 ? -12.787 -19.580 -4.226 1.00 84.69 272 PHE A O 1
ATOM 2225 N N . GLU A 1 273 ? -14.072 -19.169 -6.017 1.00 85.44 273 GLU A N 1
ATOM 2226 C CA . GLU A 1 273 ? -13.576 -20.311 -6.798 1.00 85.44 273 GLU A CA 1
ATOM 2227 C C . GLU A 1 273 ? -12.073 -20.197 -7.090 1.00 85.44 273 GLU A C 1
ATOM 2229 O O . GLU A 1 273 ? -11.317 -21.151 -6.880 1.00 85.44 273 GLU A O 1
ATOM 2234 N N . PHE A 1 274 ? -11.615 -19.002 -7.475 1.00 85.81 274 PHE A N 1
ATOM 2235 C CA . PHE A 1 274 ? -10.193 -18.717 -7.657 1.00 85.81 274 PHE A CA 1
ATOM 2236 C C . PHE A 1 274 ? -9.405 -18.956 -6.360 1.00 85.81 274 PHE A C 1
ATOM 2238 O O . PHE A 1 274 ? -8.391 -19.651 -6.361 1.00 85.81 274 PHE A O 1
ATOM 2245 N N . ASN A 1 275 ? -9.887 -18.440 -5.226 1.00 88.44 275 ASN A N 1
ATOM 2246 C CA . ASN A 1 275 ? -9.181 -18.586 -3.952 1.00 88.44 275 ASN A CA 1
ATOM 2247 C C . ASN A 1 275 ? -9.174 -20.024 -3.420 1.00 88.44 275 ASN A C 1
ATOM 2249 O O . ASN A 1 275 ? -8.227 -20.417 -2.744 1.00 88.44 275 ASN A O 1
ATOM 2253 N N . MET A 1 276 ? -10.190 -20.829 -3.738 1.00 88.31 276 MET A N 1
ATOM 2254 C CA . MET A 1 276 ? -10.221 -22.251 -3.388 1.00 88.31 276 MET A CA 1
ATOM 2255 C C . MET A 1 276 ? -9.215 -23.077 -4.196 1.00 88.31 276 MET A C 1
ATOM 2257 O O . MET A 1 276 ? -8.667 -24.044 -3.671 1.00 88.31 276 MET A O 1
ATOM 2261 N N . THR A 1 277 ? -8.969 -22.709 -5.454 1.00 88.75 277 THR A N 1
ATOM 2262 C CA . THR A 1 277 ? -8.127 -23.480 -6.382 1.00 88.75 277 THR A CA 1
ATOM 2263 C C . THR A 1 277 ? -6.662 -23.041 -6.379 1.00 88.75 277 THR A C 1
ATOM 2265 O O . THR A 1 277 ? -5.771 -23.856 -6.619 1.00 88.75 277 THR A O 1
ATOM 2268 N N . HIS A 1 278 ? -6.382 -21.775 -6.069 1.00 87.00 278 HIS A N 1
ATOM 2269 C CA . HIS A 1 278 ? -5.037 -21.215 -6.120 1.00 87.00 278 HIS A CA 1
ATOM 2270 C C . HIS A 1 278 ? -4.293 -21.358 -4.781 1.00 87.00 278 HIS A C 1
ATOM 2272 O O . HIS A 1 278 ? -4.651 -20.743 -3.778 1.00 87.00 278 HIS A O 1
ATOM 2278 N N . ILE A 1 279 ? -3.197 -22.127 -4.745 1.00 87.38 279 ILE A N 1
ATOM 2279 C CA . ILE A 1 279 ? -2.481 -22.442 -3.491 1.00 87.38 279 ILE A CA 1
ATOM 2280 C C . ILE A 1 279 ? -1.976 -21.196 -2.740 1.00 87.38 279 ILE A C 1
ATOM 2282 O O . ILE A 1 279 ? -2.047 -21.122 -1.511 1.00 87.38 279 ILE A O 1
ATOM 2286 N N . TRP A 1 280 ? -1.529 -20.170 -3.467 1.00 86.06 280 TRP A N 1
ATOM 2287 C CA . TRP A 1 280 ? -1.019 -18.939 -2.859 1.00 86.06 280 TRP A CA 1
ATOM 2288 C C . TRP A 1 280 ? -2.109 -18.106 -2.176 1.00 86.06 280 TRP A C 1
ATOM 2290 O O . TRP A 1 280 ? -1.804 -17.364 -1.242 1.00 86.06 280 TRP A O 1
ATOM 2300 N N . SER A 1 281 ? -3.377 -18.290 -2.566 1.00 85.25 281 SER A N 1
ATOM 2301 C CA . SER A 1 281 ? -4.535 -17.678 -1.901 1.00 85.25 281 SER A CA 1
ATOM 2302 C C . SER A 1 281 ? -4.743 -18.196 -0.475 1.00 85.25 281 SER A C 1
ATOM 2304 O O . SER A 1 281 ? -5.452 -17.559 0.302 1.00 85.25 281 SER A O 1
ATOM 2306 N N . TRP A 1 282 ? -4.091 -19.303 -0.106 1.00 84.81 282 TRP A N 1
ATOM 2307 C CA . TRP A 1 282 ? -4.064 -19.845 1.253 1.00 84.81 282 TRP A CA 1
ATOM 2308 C C . TRP A 1 282 ? -2.764 -19.523 1.982 1.00 84.81 282 TRP A C 1
ATOM 2310 O O . TRP A 1 282 ? -2.800 -19.115 3.145 1.00 84.81 282 TRP A O 1
ATOM 2320 N N . ILE A 1 283 ? -1.618 -19.681 1.311 1.00 85.06 283 ILE A N 1
ATOM 2321 C CA . ILE A 1 283 ? -0.297 -19.507 1.930 1.00 85.06 283 ILE A CA 1
ATOM 2322 C C . ILE A 1 283 ? -0.102 -18.066 2.415 1.00 85.06 283 ILE A C 1
ATOM 2324 O O . ILE A 1 283 ? 0.201 -17.858 3.592 1.00 85.06 283 ILE A O 1
ATOM 2328 N N . PHE A 1 284 ? -0.305 -17.066 1.549 1.00 79.31 284 PHE A N 1
ATOM 2329 C CA . PHE A 1 284 ? -0.003 -15.678 1.908 1.00 79.31 284 PHE A CA 1
ATOM 2330 C C . PHE A 1 284 ? -0.883 -15.134 3.041 1.00 79.31 284 PHE A C 1
ATOM 2332 O O . PHE A 1 284 ? -0.323 -14.602 4.008 1.00 79.31 284 PHE A O 1
ATOM 2339 N N . PRO A 1 285 ? -2.222 -15.301 3.016 1.00 80.50 285 PRO A N 1
ATOM 2340 C CA . PRO A 1 285 ? -3.052 -14.867 4.134 1.00 80.50 285 PRO A CA 1
ATOM 2341 C C . PRO A 1 285 ? -2.706 -15.599 5.423 1.00 80.50 285 PRO A C 1
ATOM 2343 O O . PRO A 1 285 ? -2.695 -14.972 6.475 1.00 80.50 285 PRO A O 1
ATOM 2346 N N . SER A 1 286 ? -2.380 -16.895 5.360 1.00 83.69 286 SER A N 1
ATOM 2347 C CA . SER A 1 286 ? -2.023 -17.672 6.552 1.00 83.69 286 SER A CA 1
ATOM 2348 C C . SER A 1 286 ? -0.781 -17.108 7.239 1.00 83.69 286 SER A C 1
ATOM 2350 O O . SER A 1 286 ? -0.807 -16.902 8.448 1.00 83.69 286 SER A O 1
ATOM 2352 N N . ILE A 1 287 ? 0.273 -16.776 6.485 1.00 80.81 287 ILE A N 1
ATOM 2353 C CA . ILE A 1 287 ? 1.496 -16.170 7.041 1.00 80.81 287 ILE A CA 1
ATOM 2354 C C . ILE A 1 287 ? 1.175 -14.855 7.766 1.00 80.81 287 ILE A C 1
ATOM 2356 O O . ILE A 1 287 ? 1.630 -14.635 8.888 1.00 80.81 287 ILE A O 1
ATOM 2360 N N . LEU A 1 288 ? 0.352 -13.996 7.160 1.00 77.75 288 LEU A N 1
ATOM 2361 C CA . LEU A 1 288 ? -0.011 -12.708 7.757 1.00 77.75 288 LEU A CA 1
ATOM 2362 C C . LEU A 1 288 ? -1.012 -12.830 8.912 1.00 77.75 288 LEU A C 1
ATOM 2364 O O . LEU A 1 288 ? -0.968 -12.027 9.840 1.00 77.75 288 LEU A O 1
ATOM 2368 N N . LEU A 1 289 ? -1.891 -13.833 8.886 1.00 78.25 289 LEU A N 1
ATOM 2369 C CA . LEU A 1 289 ? -2.856 -14.122 9.949 1.00 78.25 289 LEU A CA 1
ATOM 2370 C C . LEU A 1 289 ? -2.207 -14.785 11.164 1.00 78.25 289 LEU A C 1
ATOM 2372 O O . LEU A 1 289 ? -2.689 -14.596 12.281 1.00 78.25 289 LEU A O 1
ATOM 2376 N N . LEU A 1 290 ? -1.101 -15.511 10.985 1.00 80.19 290 LEU A N 1
ATOM 2377 C CA . LEU A 1 290 ? -0.347 -16.080 12.101 1.00 80.19 290 LEU A CA 1
ATOM 2378 C C . LEU A 1 290 ? 0.169 -14.988 13.047 1.00 80.19 290 LEU A C 1
ATOM 2380 O O . LEU A 1 290 ? 0.127 -15.186 14.259 1.00 80.19 290 LEU A O 1
ATOM 2384 N N . LEU A 1 291 ? 0.569 -13.821 12.524 1.00 73.88 291 LEU A N 1
ATOM 2385 C CA . LEU A 1 291 ? 1.085 -12.706 13.329 1.00 73.88 291 LEU A CA 1
ATOM 2386 C C . LEU A 1 291 ? 0.136 -12.300 14.478 1.00 73.88 291 LEU A C 1
ATOM 2388 O O . LEU A 1 291 ? 0.559 -12.361 15.631 1.00 73.88 291 LEU A O 1
ATOM 2392 N N . PRO A 1 292 ? -1.139 -11.928 14.241 1.00 70.44 292 PRO A N 1
ATOM 2393 C CA . PRO A 1 292 ? -2.066 -11.622 15.330 1.00 70.44 292 PRO A CA 1
ATOM 2394 C C . PRO A 1 292 ? -2.487 -12.849 16.155 1.00 70.44 292 PRO A C 1
ATOM 2396 O O . PRO A 1 292 ? -2.773 -12.701 17.344 1.00 70.44 292 PRO A O 1
ATOM 2399 N N . ILE A 1 293 ? -2.541 -14.049 15.562 1.00 78.06 293 ILE A N 1
ATOM 2400 C CA . ILE A 1 293 ? -3.011 -15.268 16.246 1.00 78.06 293 ILE A CA 1
ATOM 2401 C C . ILE A 1 293 ? -2.018 -15.739 17.315 1.00 78.06 293 ILE A C 1
ATOM 2403 O O . ILE A 1 293 ? -2.445 -16.142 18.397 1.00 78.06 293 ILE A O 1
ATOM 2407 N N . VAL A 1 294 ? -0.709 -15.642 17.064 1.00 77.12 294 VAL A N 1
ATOM 2408 C CA . VAL A 1 294 ? 0.326 -16.024 18.046 1.00 77.12 294 VAL A CA 1
ATOM 2409 C C . VAL A 1 294 ? 0.180 -15.233 19.352 1.00 77.12 294 VAL A C 1
ATOM 2411 O O . VAL A 1 294 ? 0.416 -15.767 20.432 1.00 77.12 294 VAL A O 1
ATOM 2414 N N . PHE A 1 295 ? -0.310 -13.993 19.279 1.00 77.50 295 PHE A N 1
ATOM 2415 C CA . PHE A 1 295 ? -0.520 -13.129 20.444 1.00 77.50 295 PHE A CA 1
ATOM 2416 C C . PHE A 1 295 ? -1.993 -13.033 20.867 1.00 77.50 295 PHE A C 1
ATOM 2418 O O . PHE A 1 295 ? -2.389 -12.085 21.550 1.00 77.50 295 PHE A O 1
ATOM 2425 N N . PHE A 1 296 ? -2.817 -14.030 20.517 1.00 74.69 296 PHE A N 1
ATOM 2426 C CA . PHE A 1 296 ? -4.249 -14.052 20.831 1.00 74.69 296 PHE A CA 1
ATOM 2427 C C . PHE A 1 296 ? -4.550 -13.941 22.334 1.00 74.69 296 PHE A C 1
ATOM 2429 O O . PHE A 1 296 ? -5.539 -13.319 22.727 1.00 74.69 296 PHE A O 1
ATOM 2436 N N . SER A 1 297 ? -3.690 -14.492 23.197 1.00 73.19 297 SER A N 1
ATOM 2437 C CA . SER A 1 297 ? -3.824 -14.351 24.655 1.00 73.19 297 SER A CA 1
ATOM 2438 C C . SER A 1 297 ? -3.862 -12.879 25.083 1.00 73.19 297 SER A C 1
ATOM 2440 O O . SER A 1 297 ? -4.648 -12.500 25.951 1.00 73.19 297 SER A O 1
ATOM 2442 N N . GLN A 1 298 ? -3.111 -12.017 24.394 1.00 75.38 298 GLN A N 1
ATOM 2443 C CA . GLN A 1 298 ? -2.950 -10.601 24.731 1.00 75.38 298 GLN A CA 1
ATOM 2444 C C . GLN A 1 298 ? -4.152 -9.738 24.369 1.00 75.38 298 GLN A C 1
ATOM 2446 O O . GLN A 1 298 ? -4.413 -8.715 25.006 1.00 75.38 298 GLN A O 1
ATOM 2451 N N . ILE A 1 299 ? -4.935 -10.192 23.396 1.00 79.31 299 ILE A N 1
ATOM 2452 C CA . ILE A 1 299 ? -6.132 -9.513 22.891 1.00 79.31 299 ILE A CA 1
ATOM 2453 C C . ILE A 1 299 ? -7.147 -9.291 24.007 1.00 79.31 299 ILE A C 1
ATOM 2455 O O . ILE A 1 299 ? -7.812 -8.259 24.053 1.00 79.31 299 ILE A O 1
ATOM 2459 N N . LYS A 1 300 ? -7.234 -10.232 24.954 1.00 77.19 300 LYS A N 1
ATOM 2460 C CA . LYS A 1 300 ? -8.163 -10.152 26.087 1.00 77.19 300 LYS A CA 1
ATOM 2461 C C . LYS A 1 300 ? -7.801 -9.046 27.081 1.00 77.19 300 LYS A C 1
ATOM 2463 O O . LYS A 1 300 ? -8.695 -8.539 27.762 1.00 77.19 300 LYS A O 1
ATOM 2468 N N . HIS A 1 301 ? -6.525 -8.667 27.153 1.00 80.94 301 HIS A N 1
ATOM 2469 C CA . HIS A 1 301 ? -6.004 -7.730 28.150 1.00 80.94 301 HIS A CA 1
ATOM 2470 C C . HIS A 1 301 ? -6.096 -6.265 27.719 1.00 80.94 301 HIS A C 1
ATOM 2472 O O . HIS A 1 301 ? -6.057 -5.377 28.565 1.00 80.94 301 HIS A O 1
ATOM 2478 N N . VAL A 1 302 ? -6.254 -5.995 26.423 1.00 85.69 302 VAL A N 1
ATOM 2479 C CA . VAL A 1 302 ? -6.331 -4.632 25.891 1.00 85.69 302 VAL A CA 1
ATOM 2480 C C . VAL A 1 302 ? -7.734 -4.375 25.356 1.00 85.69 302 VAL A C 1
ATOM 2482 O O . VAL A 1 302 ? -8.186 -5.024 24.414 1.00 85.69 302 VAL A O 1
ATOM 2485 N N . GLU A 1 303 ? -8.429 -3.394 25.936 1.00 89.75 303 GLU A N 1
ATOM 2486 C CA . GLU A 1 303 ? -9.834 -3.108 25.623 1.00 89.75 303 GLU A CA 1
ATOM 2487 C C . GLU A 1 303 ? -10.085 -2.868 24.128 1.00 89.75 303 GLU A C 1
ATOM 2489 O O . GLU A 1 303 ? -11.071 -3.377 23.591 1.00 89.75 303 GLU A O 1
ATOM 2494 N N . PHE A 1 304 ? -9.180 -2.141 23.463 1.00 92.06 304 PHE A N 1
ATOM 2495 C CA . PHE A 1 304 ? -9.273 -1.861 22.031 1.00 92.06 304 PHE A CA 1
ATOM 2496 C C . PHE A 1 304 ? -9.356 -3.149 21.208 1.00 92.06 304 PHE A C 1
ATOM 2498 O O . PHE A 1 304 ? -10.317 -3.345 20.462 1.00 92.06 304 PHE A O 1
ATOM 2505 N N . TYR A 1 305 ? -8.394 -4.056 21.393 1.00 91.56 305 TYR A N 1
ATOM 2506 C CA . TYR A 1 305 ? -8.340 -5.326 20.673 1.00 91.56 305 TYR A CA 1
ATOM 2507 C C . TYR A 1 305 ? -9.507 -6.236 21.055 1.00 91.56 305 TYR A C 1
ATOM 2509 O O . TYR A 1 305 ? -10.171 -6.774 20.175 1.00 91.56 305 TYR A O 1
ATOM 2517 N N . ARG A 1 306 ? -9.847 -6.325 22.346 1.00 90.38 306 ARG A N 1
ATOM 2518 C CA . ARG A 1 306 ? -10.982 -7.126 22.826 1.00 90.38 306 ARG A CA 1
ATOM 2519 C C . ARG A 1 306 ? -12.308 -6.739 22.168 1.00 90.38 306 ARG A C 1
ATOM 2521 O O . ARG A 1 306 ? -13.097 -7.618 21.838 1.00 90.38 306 ARG A O 1
ATOM 2528 N N . LYS A 1 307 ? -12.578 -5.438 22.013 1.00 92.38 307 LYS A N 1
ATOM 2529 C CA . LYS A 1 307 ? -13.826 -4.944 21.405 1.00 92.38 307 LYS A CA 1
ATOM 2530 C C . LYS A 1 307 ? -13.824 -5.071 19.887 1.00 92.38 307 LYS A C 1
ATOM 2532 O O . LYS A 1 307 ? -14.864 -5.354 19.302 1.00 92.38 307 LYS A O 1
ATOM 2537 N N . THR A 1 308 ? -12.679 -4.836 19.252 1.00 93.81 308 THR A N 1
ATOM 2538 C CA . THR A 1 308 ? -12.616 -4.732 17.790 1.00 93.81 308 THR A CA 1
ATOM 2539 C C . THR A 1 308 ? -12.362 -6.058 17.109 1.00 93.81 308 THR A C 1
ATOM 2541 O O . THR A 1 308 ? -12.840 -6.209 15.996 1.00 93.81 308 THR A O 1
ATOM 2544 N N . TRP A 1 309 ? -11.733 -7.039 17.766 1.00 90.19 309 TRP A N 1
ATOM 2545 C CA . TRP A 1 309 ? -11.364 -8.348 17.207 1.00 90.19 309 TRP A CA 1
ATOM 2546 C C . TRP A 1 309 ? -12.354 -8.983 16.209 1.00 90.19 309 TRP A C 1
ATOM 2548 O O . TRP A 1 309 ? -11.879 -9.484 15.189 1.00 90.19 309 TRP A O 1
ATOM 2558 N N . PRO A 1 310 ? -13.694 -8.941 16.407 1.00 90.88 310 PRO A N 1
ATOM 2559 C CA . PRO A 1 310 ? -14.649 -9.477 15.431 1.00 90.88 310 PRO A CA 1
ATOM 2560 C C . PRO A 1 310 ? -14.514 -8.928 14.001 1.00 90.88 310 PRO A C 1
ATOM 2562 O O . PRO A 1 310 ? -14.994 -9.563 13.065 1.00 90.88 310 PRO A O 1
ATOM 2565 N N . TRP A 1 311 ? -13.854 -7.780 13.806 1.00 93.50 311 TRP A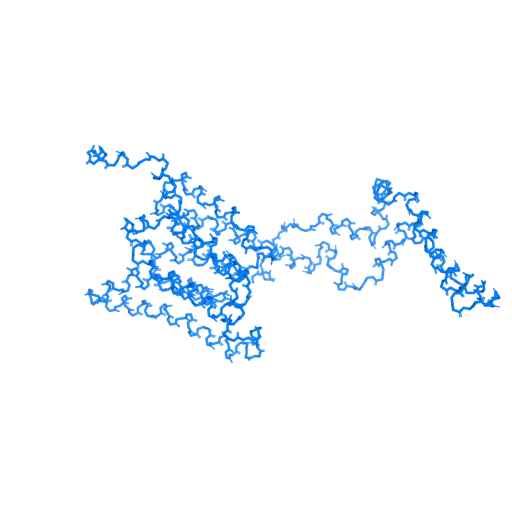 N 1
ATOM 2566 C CA . TRP A 1 311 ? -13.590 -7.220 12.481 1.00 93.50 311 TRP A CA 1
ATOM 2567 C C . TRP A 1 311 ? -12.663 -8.102 11.630 1.00 93.50 311 TRP A C 1
ATOM 2569 O O . TRP A 1 311 ? -12.842 -8.153 10.419 1.00 93.50 311 TRP A O 1
ATOM 2579 N N . ILE A 1 312 ? -11.717 -8.826 12.240 1.00 91.19 312 ILE A N 1
ATOM 2580 C CA . ILE A 1 312 ? -10.714 -9.638 11.532 1.00 91.19 312 ILE A CA 1
ATOM 2581 C C . ILE A 1 312 ? -11.333 -10.825 10.784 1.00 91.19 312 ILE A C 1
ATOM 2583 O O . ILE A 1 312 ? -11.101 -10.929 9.582 1.00 91.19 312 ILE A O 1
ATOM 2587 N N . PRO A 1 313 ? -12.129 -11.721 11.407 1.00 90.00 313 PRO A N 1
ATOM 2588 C CA . PRO A 1 313 ? -12.746 -12.818 10.663 1.00 90.00 313 PRO A CA 1
ATOM 2589 C C . PRO A 1 313 ? -13.683 -12.307 9.560 1.00 90.00 313 PRO A C 1
ATOM 2591 O O . PRO A 1 313 ? -13.728 -12.901 8.486 1.00 90.00 313 PRO A O 1
ATOM 2594 N N . LEU A 1 314 ? -14.371 -11.177 9.774 1.00 91.44 314 LEU A N 1
ATOM 2595 C CA . LEU A 1 314 ? -15.182 -10.548 8.729 1.00 91.44 314 LEU A CA 1
ATOM 2596 C C . LEU A 1 314 ? -14.316 -10.017 7.579 1.00 91.44 314 LEU A C 1
ATOM 2598 O O . LEU A 1 314 ? -14.654 -10.222 6.416 1.00 91.44 314 LEU A O 1
ATOM 2602 N N . PHE A 1 315 ? -13.201 -9.360 7.894 1.00 91.75 315 PHE A N 1
ATOM 2603 C CA . PHE A 1 315 ? -12.235 -8.859 6.923 1.00 91.75 315 PHE A CA 1
ATOM 2604 C C . PHE A 1 315 ? -11.659 -9.980 6.062 1.00 91.75 315 PHE A C 1
ATOM 2606 O O . PHE A 1 315 ? -11.671 -9.885 4.836 1.00 91.75 315 PHE A O 1
ATOM 2613 N N . VAL A 1 316 ? -11.207 -11.060 6.700 1.00 89.56 316 VAL A N 1
ATOM 2614 C CA . VAL A 1 316 ? -10.652 -12.234 6.018 1.00 89.56 316 VAL A CA 1
ATOM 2615 C C . VAL A 1 316 ? -11.715 -12.900 5.155 1.00 89.56 316 VAL A C 1
ATOM 2617 O O . VAL A 1 316 ? -11.468 -13.136 3.979 1.00 89.56 316 VAL A O 1
ATOM 2620 N N . GLY A 1 317 ? -12.909 -13.150 5.701 1.00 89.81 317 GLY A N 1
ATOM 2621 C CA . GLY A 1 317 ? -13.998 -13.783 4.956 1.00 89.81 317 GLY A CA 1
ATOM 2622 C C . GLY A 1 317 ? -14.437 -12.958 3.747 1.00 89.81 317 GLY A C 1
ATOM 2623 O O . GLY A 1 317 ? -14.590 -13.495 2.657 1.00 89.81 317 GLY A O 1
ATOM 2624 N N . THR A 1 318 ? -14.567 -11.640 3.907 1.00 89.25 318 THR A N 1
ATOM 2625 C CA . THR A 1 318 ? -14.954 -10.744 2.808 1.00 89.25 318 THR A CA 1
ATOM 2626 C C . THR A 1 318 ? -13.886 -10.713 1.716 1.00 89.25 318 THR A C 1
ATOM 2628 O O . THR A 1 318 ? -14.224 -10.848 0.544 1.00 89.25 318 THR A O 1
ATOM 2631 N N . ASN A 1 319 ? -12.602 -10.606 2.077 1.00 88.75 319 ASN A N 1
ATOM 2632 C CA . ASN A 1 319 ? -11.510 -10.656 1.100 1.00 88.75 319 ASN A CA 1
ATOM 2633 C C . ASN A 1 319 ? -11.382 -12.032 0.435 1.00 88.75 319 ASN A C 1
ATOM 2635 O O . ASN A 1 319 ? -11.028 -12.090 -0.732 1.00 88.75 319 ASN A O 1
ATOM 2639 N N . PHE A 1 320 ? -11.706 -13.125 1.128 1.00 87.81 320 PHE A N 1
ATOM 2640 C CA . PHE A 1 320 ? -11.705 -14.469 0.543 1.00 87.81 320 PHE A CA 1
ATOM 2641 C C . PHE A 1 320 ? -12.857 -14.693 -0.446 1.00 87.81 320 PHE A C 1
ATOM 2643 O O . PHE A 1 320 ? -12.716 -15.450 -1.403 1.00 87.81 320 PHE A O 1
ATOM 2650 N N . VAL A 1 321 ? -14.002 -14.042 -0.234 1.00 88.06 321 VAL A N 1
ATOM 2651 C CA . VAL A 1 321 ? -15.164 -14.161 -1.127 1.00 88.06 321 VAL A CA 1
ATOM 2652 C C . VAL A 1 321 ? -15.089 -13.176 -2.292 1.00 88.06 321 VAL A C 1
ATOM 2654 O O . VAL A 1 321 ? -15.441 -13.549 -3.404 1.00 88.06 321 VAL A O 1
ATOM 2657 N N . LEU A 1 322 ? -14.654 -11.936 -2.054 1.00 84.75 322 LEU A N 1
ATOM 2658 C CA . LEU A 1 322 ? -14.753 -10.834 -3.023 1.00 84.75 322 LEU A CA 1
ATOM 2659 C C . LEU A 1 322 ? -13.402 -10.386 -3.602 1.00 84.75 322 LEU A C 1
ATOM 2661 O O . LEU A 1 322 ? -13.373 -9.754 -4.651 1.00 84.75 322 LEU A O 1
ATOM 2665 N N . GLY A 1 323 ? -12.286 -10.673 -2.928 1.00 81.44 323 GLY A N 1
ATOM 2666 C CA . GLY A 1 323 ? -10.940 -10.282 -3.356 1.00 81.44 323 GLY A CA 1
ATOM 2667 C C . GLY A 1 323 ? -10.102 -11.477 -3.809 1.00 81.44 323 GLY A C 1
ATOM 2668 O O . GLY A 1 323 ? -10.428 -12.624 -3.524 1.00 81.44 323 GLY A O 1
ATOM 2669 N N . LYS A 1 324 ? -8.983 -11.226 -4.494 1.00 83.69 324 LYS A N 1
ATOM 2670 C CA . LYS A 1 324 ? -7.989 -12.265 -4.810 1.00 83.69 324 LYS A CA 1
ATOM 2671 C C . LYS A 1 324 ? -6.980 -12.338 -3.675 1.00 83.69 324 LYS A C 1
ATOM 2673 O O . LYS A 1 324 ? -6.077 -11.513 -3.611 1.00 83.69 324 LYS A O 1
ATOM 2678 N N . THR A 1 325 ? -7.106 -13.303 -2.767 1.00 85.12 325 THR A N 1
ATOM 2679 C CA . THR A 1 325 ? -6.280 -13.332 -1.543 1.00 85.12 325 THR A CA 1
ATOM 2680 C C . THR A 1 325 ? -4.808 -13.658 -1.790 1.00 85.12 325 THR A C 1
ATOM 2682 O O . THR A 1 325 ? -3.986 -13.466 -0.896 1.00 85.12 325 THR A O 1
ATOM 2685 N N . ALA A 1 326 ? -4.457 -14.082 -3.008 1.00 81.75 326 ALA A N 1
ATOM 2686 C CA . ALA A 1 326 ? -3.078 -14.111 -3.485 1.00 81.75 326 ALA A CA 1
ATOM 2687 C C . ALA A 1 326 ? -2.435 -12.706 -3.526 1.00 81.75 326 ALA A C 1
ATOM 2689 O O . ALA A 1 326 ? -1.218 -12.587 -3.414 1.00 81.75 326 ALA A O 1
ATOM 2690 N N . GLU A 1 327 ? -3.229 -11.634 -3.633 1.00 81.94 327 GLU A N 1
ATOM 2691 C CA . GLU A 1 327 ? -2.751 -10.256 -3.523 1.00 81.94 327 GLU A CA 1
ATOM 2692 C C . GLU A 1 327 ? -2.515 -9.870 -2.058 1.00 81.94 327 GLU A C 1
ATOM 2694 O O . GLU A 1 327 ? -3.394 -9.366 -1.354 1.00 81.94 327 GLU A O 1
ATOM 2699 N N . VAL A 1 328 ? -1.280 -10.060 -1.604 1.00 80.19 328 VAL A N 1
ATOM 2700 C CA . VAL A 1 328 ? -0.865 -9.859 -0.206 1.00 80.19 328 VAL A CA 1
ATOM 2701 C C . VAL A 1 328 ? -1.171 -8.447 0.320 1.00 80.19 328 VAL A C 1
ATOM 2703 O O . VAL A 1 328 ? -1.508 -8.279 1.496 1.00 80.19 328 VAL A O 1
ATOM 2706 N N . ARG A 1 329 ? -1.141 -7.429 -0.554 1.00 81.88 329 ARG A N 1
ATOM 2707 C CA . ARG A 1 329 ? -1.490 -6.035 -0.222 1.00 81.88 329 ARG A CA 1
ATOM 2708 C C . ARG A 1 329 ? -2.880 -5.876 0.399 1.00 81.88 329 ARG A C 1
ATOM 2710 O O . ARG A 1 329 ? -3.059 -4.972 1.213 1.00 81.88 329 ARG A O 1
ATOM 2717 N N . LEU A 1 330 ? -3.834 -6.759 0.072 1.00 84.38 330 LEU A N 1
ATOM 2718 C CA . LEU A 1 330 ? -5.184 -6.739 0.644 1.00 84.38 330 LEU A CA 1
ATOM 2719 C C . LEU A 1 330 ? -5.160 -6.910 2.162 1.00 84.38 330 LEU A C 1
ATOM 2721 O O . LEU A 1 330 ? -6.052 -6.417 2.832 1.00 84.38 330 LEU A O 1
ATOM 2725 N N . PHE A 1 331 ? -4.134 -7.554 2.722 1.00 87.50 331 PHE A N 1
ATOM 2726 C CA . PHE A 1 331 ? -4.018 -7.825 4.155 1.00 87.50 331 PHE A CA 1
ATOM 2727 C C . PHE A 1 331 ? -3.175 -6.788 4.911 1.00 87.50 331 PHE A C 1
ATOM 2729 O O . PHE A 1 331 ? -3.049 -6.875 6.133 1.00 87.50 331 PHE A O 1
ATOM 2736 N N . LEU A 1 332 ? -2.637 -5.762 4.242 1.00 89.25 332 LEU A N 1
ATOM 2737 C CA . LEU A 1 332 ? -1.865 -4.701 4.903 1.00 89.25 332 LEU A CA 1
ATOM 2738 C C . LEU A 1 332 ? -2.636 -3.950 6.009 1.00 89.25 332 LEU A C 1
ATOM 2740 O O . LEU A 1 332 ? -2.024 -3.676 7.044 1.00 89.25 332 LEU A O 1
ATOM 2744 N N . PRO A 1 333 ? -3.952 -3.666 5.894 1.00 92.00 333 PRO A N 1
ATOM 2745 C CA . PRO A 1 333 ? -4.727 -3.106 7.005 1.00 92.00 333 PRO A CA 1
ATOM 2746 C C . PRO A 1 333 ? -4.685 -3.981 8.263 1.00 92.00 333 PRO A C 1
ATOM 2748 O O . PRO A 1 333 ? -4.530 -3.477 9.377 1.00 92.00 333 PRO A O 1
ATOM 2751 N N . LEU A 1 334 ? -4.773 -5.303 8.088 1.00 91.56 334 LEU A N 1
ATOM 2752 C CA . LEU A 1 334 ? -4.671 -6.262 9.183 1.00 91.56 334 LEU A CA 1
ATOM 2753 C C . LEU A 1 334 ? -3.271 -6.245 9.801 1.00 91.56 334 LEU A C 1
ATOM 2755 O O . LEU A 1 334 ? -3.155 -6.242 11.028 1.00 91.56 334 LEU A O 1
ATOM 2759 N N . VAL A 1 335 ? -2.220 -6.191 8.978 1.00 90.75 335 VAL A N 1
ATOM 2760 C CA . VAL A 1 335 ? -0.837 -6.079 9.462 1.00 90.75 335 VAL A CA 1
ATOM 2761 C C . VAL A 1 335 ? -0.689 -4.830 10.325 1.00 90.75 335 VAL A C 1
ATOM 2763 O O . VAL A 1 335 ? -0.279 -4.944 11.476 1.00 90.75 335 VAL A O 1
ATOM 2766 N N . ILE A 1 336 ? -1.110 -3.662 9.826 1.00 93.50 336 ILE A N 1
ATOM 2767 C CA . ILE A 1 336 ? -1.019 -2.387 10.553 1.00 93.50 336 ILE A CA 1
ATOM 2768 C C . ILE A 1 336 ? -1.748 -2.447 11.894 1.00 93.50 336 ILE A C 1
ATOM 2770 O O . ILE A 1 336 ? -1.187 -2.065 12.920 1.00 93.50 336 ILE A O 1
ATOM 2774 N N . TYR A 1 337 ? -2.986 -2.946 11.893 1.00 93.88 337 TYR A N 1
ATOM 2775 C CA . TYR A 1 337 ? -3.766 -3.132 13.113 1.00 93.88 337 TYR A CA 1
ATOM 2776 C C . TYR A 1 337 ? -3.046 -4.038 14.122 1.00 93.88 337 TYR A C 1
ATOM 2778 O O . TYR A 1 337 ? -3.142 -3.815 15.325 1.00 93.88 337 TYR A O 1
ATOM 2786 N N . SER A 1 338 ? -2.320 -5.049 13.641 1.00 92.12 338 SER A N 1
ATOM 2787 C CA . SER A 1 338 ? -1.693 -6.074 14.479 1.00 92.12 338 SER A CA 1
ATOM 2788 C C . SER A 1 338 ? -0.320 -5.674 15.023 1.00 92.12 338 SER A C 1
ATOM 2790 O O . SER A 1 338 ? 0.111 -6.260 16.011 1.00 92.12 338 SER A O 1
ATOM 2792 N N . ILE A 1 339 ? 0.371 -4.682 14.443 1.00 92.44 339 ILE A N 1
ATOM 2793 C CA . ILE A 1 339 ? 1.737 -4.300 14.861 1.00 92.44 339 ILE A CA 1
ATOM 2794 C C . ILE A 1 339 ? 1.846 -4.038 16.369 1.00 92.44 339 ILE A C 1
ATOM 2796 O O . ILE A 1 339 ? 2.724 -4.639 16.996 1.00 92.44 339 ILE A O 1
ATOM 2800 N N . PRO A 1 340 ? 1.002 -3.188 16.997 1.00 92.12 340 PRO A N 1
ATOM 2801 C CA . PRO A 1 340 ? 1.198 -2.885 18.409 1.00 92.12 340 PRO A CA 1
ATOM 2802 C C . PRO A 1 340 ? 0.948 -4.112 19.297 1.00 92.12 340 PRO A C 1
ATOM 2804 O O . PRO A 1 340 ? 1.596 -4.262 20.331 1.00 92.12 340 PRO A O 1
ATOM 2807 N N . LEU A 1 341 ? 0.045 -5.007 18.875 1.00 90.75 341 LEU A N 1
ATOM 2808 C CA . LEU A 1 341 ? -0.213 -6.286 19.536 1.00 90.75 341 LEU A CA 1
ATOM 2809 C C . LEU A 1 341 ? 0.999 -7.224 19.436 1.00 90.75 341 LEU A C 1
ATOM 2811 O O . LEU A 1 341 ? 1.399 -7.802 20.440 1.00 90.75 341 LEU A O 1
ATOM 2815 N N . VAL A 1 342 ? 1.592 -7.350 18.246 1.00 90.31 342 VAL A N 1
ATOM 2816 C CA . VAL A 1 342 ? 2.749 -8.222 17.993 1.00 90.31 342 VAL A CA 1
ATOM 2817 C C . VAL A 1 342 ? 3.961 -7.769 18.799 1.00 90.31 342 VAL A C 1
ATOM 2819 O O . VAL A 1 342 ? 4.542 -8.569 19.525 1.00 90.31 342 VAL A O 1
ATOM 2822 N N . ILE A 1 343 ? 4.318 -6.484 18.740 1.00 90.31 343 ILE A N 1
ATOM 2823 C CA . ILE A 1 343 ? 5.486 -5.967 19.468 1.00 90.31 343 ILE A CA 1
ATOM 2824 C C . ILE A 1 343 ? 5.274 -6.046 20.980 1.00 90.31 343 ILE A C 1
ATOM 2826 O O . ILE A 1 343 ? 6.144 -6.537 21.698 1.00 90.31 343 ILE A O 1
ATOM 2830 N N . GLY A 1 344 ? 4.109 -5.603 21.467 1.00 86.62 344 GLY A N 1
ATOM 2831 C CA . GLY A 1 344 ? 3.775 -5.720 22.885 1.00 86.62 344 GLY A CA 1
ATOM 2832 C C . GLY A 1 344 ? 3.811 -7.172 23.352 1.00 86.62 344 GLY A C 1
ATOM 2833 O O . GLY A 1 344 ? 4.240 -7.453 24.473 1.00 86.62 344 GLY A O 1
ATOM 2834 N N . GLY A 1 345 ? 3.427 -8.096 22.470 1.00 85.31 345 GLY A N 1
ATOM 2835 C CA . GLY A 1 345 ? 3.390 -9.501 22.801 1.00 85.31 345 GLY A CA 1
ATOM 2836 C C . GLY A 1 345 ? 4.717 -10.222 22.796 1.00 85.31 345 GLY A C 1
ATOM 2837 O O . GLY A 1 345 ? 4.982 -10.981 23.729 1.00 85.31 345 GLY A O 1
ATOM 2838 N N . MET A 1 346 ? 5.574 -9.922 21.825 1.00 86.3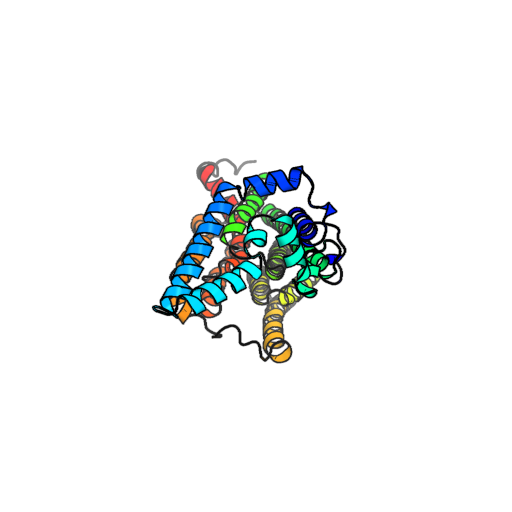1 346 MET A N 1
ATOM 2839 C CA . MET A 1 346 ? 6.948 -10.409 21.807 1.00 86.31 346 MET A CA 1
ATOM 2840 C C . MET A 1 346 ? 7.692 -9.999 23.074 1.00 86.31 346 MET A C 1
ATOM 2842 O O . MET A 1 346 ? 8.372 -10.819 23.674 1.00 86.31 346 MET A O 1
ATOM 2846 N N . ILE A 1 347 ? 7.531 -8.752 23.514 1.00 83.31 347 ILE A N 1
ATOM 2847 C CA . ILE A 1 347 ? 8.286 -8.230 24.657 1.00 83.31 347 ILE A CA 1
ATOM 2848 C C . ILE A 1 347 ? 7.847 -8.883 25.959 1.00 83.31 347 ILE A C 1
ATOM 2850 O O . ILE A 1 347 ? 8.691 -9.384 26.688 1.00 83.31 347 ILE A O 1
ATOM 2854 N N . ARG A 1 348 ? 6.538 -8.996 26.198 1.00 78.56 348 ARG A N 1
ATOM 2855 C CA . ARG A 1 348 ? 6.027 -9.725 27.370 1.00 78.56 348 ARG A CA 1
ATOM 2856 C C . ARG A 1 348 ? 6.458 -11.191 27.380 1.00 78.56 348 ARG A C 1
ATOM 2858 O O . ARG A 1 348 ? 6.706 -11.748 28.438 1.00 78.56 348 ARG A O 1
ATOM 2865 N N . SER A 1 349 ? 6.554 -11.816 26.205 1.00 79.12 349 SER A N 1
ATOM 2866 C CA . SER A 1 349 ? 7.064 -13.185 26.090 1.00 79.12 349 SER A CA 1
ATOM 2867 C C . SER A 1 349 ? 8.564 -13.288 26.384 1.00 79.12 349 SER A C 1
ATOM 2869 O O . SER A 1 349 ? 9.008 -14.352 26.803 1.00 79.12 349 SER A O 1
ATOM 2871 N N . LEU A 1 350 ? 9.339 -12.230 26.129 1.00 78.19 350 LEU A N 1
ATOM 2872 C CA . LEU A 1 350 ? 10.778 -12.168 26.407 1.00 78.19 350 LEU A CA 1
ATOM 2873 C C . LEU A 1 350 ? 11.072 -11.815 27.871 1.00 78.19 350 LEU A C 1
ATOM 2875 O O . LEU A 1 350 ? 12.069 -12.282 28.409 1.00 78.19 350 LEU A O 1
ATOM 2879 N N . GLU A 1 351 ? 10.215 -11.011 28.501 1.00 74.75 351 GLU A N 1
ATOM 2880 C CA . GLU A 1 351 ? 10.331 -10.602 29.909 1.00 74.75 351 GLU A CA 1
ATOM 2881 C C . GLU A 1 351 ? 9.916 -11.715 30.893 1.00 74.75 351 GLU A C 1
ATOM 2883 O O . GLU A 1 351 ? 10.288 -11.663 32.059 1.00 74.75 351 GLU A O 1
ATOM 2888 N N . GLY A 1 352 ? 9.226 -12.762 30.423 1.00 56.22 352 GLY A N 1
ATOM 2889 C CA . GLY A 1 352 ? 8.758 -13.871 31.258 1.00 56.22 352 GLY A CA 1
ATOM 2890 C C . GLY A 1 352 ? 7.476 -13.525 32.026 1.00 56.22 352 GLY A C 1
ATOM 2891 O O . GLY A 1 352 ? 7.273 -12.410 32.494 1.00 56.22 352 GLY A O 1
ATOM 2892 N N . GLU A 1 353 ? 6.569 -14.493 32.158 1.00 50.59 353 GLU A N 1
ATOM 2893 C CA . GLU A 1 353 ? 5.249 -14.315 32.794 1.00 50.59 353 GLU A CA 1
ATOM 2894 C C . GLU A 1 353 ? 5.320 -14.134 34.335 1.00 50.59 353 GLU A C 1
ATOM 2896 O O . GLU A 1 353 ? 4.285 -13.997 34.984 1.00 50.59 353 GLU A O 1
ATOM 2901 N N . GLU A 1 354 ? 6.525 -14.111 34.925 1.00 41.72 354 GLU A N 1
ATOM 2902 C CA . GLU A 1 354 ? 6.770 -14.141 36.378 1.00 41.72 354 GLU A CA 1
ATOM 2903 C C . GLU A 1 354 ? 6.879 -12.759 37.058 1.00 41.72 354 GLU A C 1
ATOM 2905 O O . GLU A 1 354 ? 6.683 -12.678 38.267 1.00 41.72 354 GLU A O 1
ATOM 2910 N N . ASP A 1 355 ? 7.078 -11.654 36.330 1.00 39.91 355 ASP A N 1
ATOM 2911 C CA . ASP A 1 355 ? 7.346 -10.334 36.953 1.00 39.91 355 ASP A CA 1
ATOM 2912 C C . ASP A 1 355 ? 6.085 -9.471 37.225 1.00 39.91 355 ASP A C 1
ATOM 2914 O O . ASP A 1 355 ? 6.144 -8.302 37.623 1.00 39.91 355 ASP A O 1
ATOM 2918 N N . LEU A 1 356 ? 4.891 -10.038 37.016 1.00 43.69 356 LEU A N 1
ATOM 2919 C CA . LEU A 1 356 ? 3.610 -9.316 37.118 1.00 43.69 356 LEU A CA 1
ATOM 2920 C C . LEU A 1 356 ? 2.875 -9.494 38.455 1.00 43.69 356 LEU A C 1
ATOM 2922 O O . LEU A 1 356 ? 1.834 -8.860 38.661 1.00 43.69 356 LEU A O 1
ATOM 2926 N N . THR A 1 357 ? 3.393 -10.313 39.373 1.00 37.12 357 THR A N 1
ATOM 2927 C CA . THR A 1 357 ? 2.870 -10.396 40.748 1.00 37.12 357 THR A CA 1
ATOM 2928 C C . THR A 1 357 ? 3.510 -9.398 41.712 1.00 37.12 357 THR A C 1
ATOM 2930 O O . THR A 1 357 ? 2.823 -8.988 42.643 1.00 37.12 357 THR A O 1
ATOM 2933 N N . ASP A 1 358 ? 4.728 -8.915 41.447 1.00 33.34 358 ASP A N 1
ATOM 2934 C CA . ASP A 1 358 ? 5.459 -8.044 42.388 1.00 33.34 358 ASP A CA 1
ATOM 2935 C C . ASP A 1 358 ? 5.397 -6.541 42.061 1.00 33.34 358 ASP A C 1
ATOM 2937 O O . ASP A 1 358 ? 5.710 -5.707 42.905 1.00 33.34 358 ASP A O 1
ATOM 2941 N N . SER A 1 359 ? 4.908 -6.147 40.882 1.00 30.12 359 SER A N 1
ATOM 2942 C CA . SER A 1 359 ? 4.853 -4.734 40.459 1.00 30.12 359 SER A CA 1
ATOM 2943 C C . SER A 1 359 ? 3.504 -4.036 40.709 1.00 30.12 359 SER A C 1
ATOM 2945 O O . SER A 1 359 ? 3.272 -2.928 40.226 1.00 30.12 359 SER A O 1
ATOM 2947 N N . ARG A 1 360 ? 2.593 -4.650 41.483 1.00 32.91 360 ARG A N 1
ATOM 2948 C CA . ARG A 1 360 ? 1.325 -4.017 41.912 1.00 32.91 360 ARG A CA 1
ATOM 2949 C C . ARG A 1 360 ? 1.434 -3.129 43.154 1.00 32.91 360 ARG A C 1
ATOM 2951 O O . ARG A 1 360 ? 0.427 -2.542 43.544 1.00 32.91 360 ARG A O 1
ATOM 2958 N N . GLU A 1 361 ? 2.624 -2.966 43.715 1.00 31.89 361 GLU A N 1
ATOM 2959 C CA . GLU A 1 361 ? 2.902 -1.938 44.716 1.00 31.89 361 GLU A CA 1
ATOM 2960 C C . GLU A 1 361 ? 4.026 -1.029 44.215 1.00 31.89 361 GLU A C 1
ATOM 2962 O O . GLU A 1 361 ? 5.198 -1.359 44.369 1.00 31.89 361 GLU A O 1
ATOM 2967 N N . LEU A 1 362 ? 3.647 0.084 43.567 1.00 29.72 362 LEU A N 1
ATOM 2968 C CA . LEU A 1 362 ? 4.215 1.436 43.735 1.00 29.72 362 LEU A CA 1
ATOM 2969 C C . LEU A 1 362 ? 3.498 2.462 42.845 1.00 29.72 362 LEU A C 1
ATOM 2971 O O . LEU A 1 362 ? 3.471 2.283 41.605 1.00 29.72 362 LEU A O 1
#

Sequence (362 aa):
LVENFFKYIPLKWYDVYNSNLSGLLTSEEAWTDEMQKNVDKFFPQDDREEMIGEVQRVIDETLESFFPDNALVQNLLRGMIDGLQWQSYLTNIEETLLTLGEMIPENIRNHLLEDSEETRLVNGYFTSRFFLFMILLTIIYFLCREFLNPVQSLFGVVLFAALVPIALQDFLQAETVLSLVLFSSMLLITKRDGSRLVLSLVTILCCTARTDHALFGALIYGLMHGIESLRRRQWLRVLFSALLLIIPVAATVLISRFLFPEAEYYVDLIQFEFNMTHIWSWIFPSILLLLPIVFFSQIKHVEFYRKTWPWIPLFVGTNFVLGKTAEVRLFLPLVIYSIPLVIGGMIRSLEGEEDLTDSREL

Organism: NCBI:txid1236046

Foldseek 3Di:
DLLPPLLPDPDQDPAPVLQLLLCLQAHPVSPDPVNVVVVCVVQPPVNLVVVVVVVVVVLLVVLCVVPVPCPVSSVVVVVVVVVVVVSCCSVPVSVVSNVVSVVDPPVVSLCSDCPHSNVSSVSSQVSLLVVLLVLLLVLLLLLLVLQDDNVLSVVLSVVLVVCCCVLCVDDPHSLLSLLSSLLSVLSNCLSVVHDLVVNLVSLLSSLVRPLLSQLLSLLLSCLQFQVVCVVVVVVVSVVSSVVSNVNSVVSVCCCCVPVCVPPPVPDDQWCQVVLVPDPLSPVLVVVLVVQQVVLVVCLVVDSSSVRSVVSVVVLSVCCNTGNSSSNSSSCSSVSSVRSSSNSVRVVPVVVDPPPVVPPPPD

pLDDT: mean 83.81, std 12.66, range [29.72, 98.0]

Solvent-accessible surface area (backbone atoms only — not comparable to full-atom values): 19299 Å² total; per-residue (Å²): 102,36,88,83,47,32,36,75,52,95,55,81,82,68,50,76,64,34,41,53,51,35,30,46,22,74,36,75,85,53,66,38,77,68,50,50,55,50,49,44,69,79,56,35,70,68,60,40,53,51,52,49,53,51,52,50,49,52,52,50,55,49,39,42,69,77,39,77,86,37,66,68,59,40,53,51,52,48,53,54,53,59,69,66,46,61,65,49,54,57,74,36,54,63,64,34,36,34,54,50,40,72,70,47,55,66,79,61,48,35,59,30,36,78,85,30,73,59,30,26,42,54,28,3,48,55,47,48,35,52,54,40,45,54,50,29,45,52,45,48,28,57,45,19,50,78,78,37,55,73,70,55,10,50,50,35,35,50,51,49,62,67,47,44,64,76,37,38,82,79,66,81,48,58,51,58,43,48,25,49,36,34,34,49,45,41,50,40,36,53,76,66,71,47,61,65,67,58,50,51,52,40,38,57,57,14,39,76,54,32,29,67,52,22,31,53,37,24,45,43,40,24,42,64,50,19,56,58,22,55,76,69,67,38,57,71,53,31,52,48,30,50,48,45,43,46,51,21,55,52,47,48,54,46,43,48,65,69,75,37,65,80,63,73,66,83,90,45,80,61,24,39,68,58,36,73,72,37,69,51,30,51,52,50,48,47,63,61,50,45,54,52,55,78,36,49,79,55,33,74,77,36,70,69,48,54,49,28,51,74,54,52,64,52,50,52,51,48,35,41,37,50,32,66,35,58,50,42,54,78,48,47,67,58,49,64,71,30,34,50,54,42,51,55,39,54,48,51,66,71,70,44,91,74,66,73,79,71,65,81,74,127

Radius of gyration: 29.89 Å; Cα contacts (8 Å, |Δi|>4): 361; chains: 1; bounding box: 66×45×103 Å

Nearest PDB structures (foldseek):
  5f15-assembly1_A  TM=5.297E-01  e=1.341E-01  Cupriavidus metallidurans CH34

Secondary structure (DSSP, 8-state):
-TTTTGGGS---SSHHHHHHHHHHHH-GGG--HHHHHHHHHHS-HHHHHHHHHHHHHHHHHHHHHHSTT-HHHHHHHHHHHHTTTTTHHHH-HHHHHHHHHHHS-HHHHHTTSTTSHHHHHHHHHHHHHHHHHHHHHHHHHHHHHTTS-HHHHHHHHHHHHHHHHHH-TT---HHHHHHHHHHHHHHHHHHTT--HHHHHHHHHHHHTT-HHHHHHHHHHHIIIIIHHHHHTT-HHHHHHHHHHHHHHHHHHHHIIIII-TT---SS-S--HHHHHH-THHHHHHHHHHHHHHHTHHHHTTSHHHHHHTTHHHHHHHHHHHHS-TT-GGGGHHHHHHHHHHHHHHHHHHHH-TTTTSSTT--

Mean predicted aligned error: 11.69 Å